Protein AF-A0A399PNP8-F1 (afdb_monomer_lite)

pLDDT: mean 84.04, std 16.91, range [42.38, 98.38]

Organism: NCBI:txid33014

Structure (mmCIF, N/CA/C/O backbone):
data_AF-A0A399PNP8-F1
#
_entry.id   AF-A0A399PNP8-F1
#
loop_
_atom_site.group_PDB
_atom_site.id
_atom_site.type_symbol
_atom_site.label_atom_id
_atom_site.label_alt_id
_atom_site.label_comp_id
_atom_site.label_asym_id
_atom_site.label_entity_id
_atom_site.label_seq_id
_atom_site.pdbx_PDB_ins_code
_atom_site.Cartn_x
_atom_site.Cartn_y
_atom_site.Cartn_z
_atom_site.occupancy
_atom_site.B_iso_or_equiv
_atom_site.auth_seq_id
_atom_site.auth_comp_id
_atom_site.auth_asym_id
_atom_site.auth_atom_id
_atom_site.pdbx_PDB_model_num
ATOM 1 N N . MET A 1 1 ? -85.662 8.356 27.052 1.00 42.38 1 MET A N 1
ATOM 2 C CA . MET A 1 1 ? -84.184 8.419 27.031 1.00 42.38 1 MET A CA 1
ATOM 3 C C . MET A 1 1 ? -83.698 7.517 25.914 1.00 42.38 1 MET A C 1
ATOM 5 O O . MET A 1 1 ? -83.741 6.302 26.047 1.00 42.38 1 MET A O 1
ATOM 9 N N . THR A 1 2 ? -83.350 8.118 24.782 1.00 44.94 2 THR A N 1
ATOM 10 C CA . THR A 1 2 ? -83.041 7.431 23.523 1.00 44.94 2 THR A CA 1
ATOM 11 C C . THR A 1 2 ? -81.534 7.532 23.315 1.00 44.94 2 THR A C 1
ATOM 13 O O . THR A 1 2 ? -81.023 8.639 23.178 1.00 44.94 2 THR A O 1
ATOM 16 N N . SER A 1 3 ? -80.806 6.413 23.359 1.00 53.34 3 SER A N 1
ATOM 17 C CA . SER A 1 3 ? -79.364 6.398 23.079 1.00 53.34 3 SER A CA 1
ATOM 18 C C . SER A 1 3 ? -79.135 5.971 21.632 1.00 53.34 3 SER A C 1
ATOM 20 O O . SER A 1 3 ? -79.294 4.807 21.262 1.00 53.34 3 SER A O 1
ATOM 22 N N . THR A 1 4 ? -78.812 6.951 20.798 1.00 61.38 4 THR A N 1
ATOM 23 C CA . THR A 1 4 ? -78.454 6.794 19.390 1.00 61.38 4 THR A CA 1
ATOM 24 C C . THR A 1 4 ? -76.981 6.383 19.318 1.00 61.38 4 THR A C 1
ATOM 26 O O . THR A 1 4 ? -76.101 7.212 19.523 1.00 61.38 4 THR A O 1
ATOM 29 N N . ARG A 1 5 ? -76.686 5.100 19.063 1.00 67.00 5 ARG A N 1
ATOM 30 C CA . ARG A 1 5 ? -75.295 4.628 18.906 1.00 67.00 5 ARG A CA 1
ATOM 31 C C . ARG A 1 5 ? -74.646 5.207 17.644 1.00 67.00 5 ARG A C 1
ATOM 33 O O . ARG A 1 5 ? -75.210 5.120 16.547 1.00 67.00 5 ARG A O 1
ATOM 40 N N . THR A 1 6 ? -73.448 5.761 17.808 1.00 71.56 6 THR A N 1
ATOM 41 C CA . THR A 1 6 ? -72.660 6.453 16.777 1.00 71.56 6 THR A CA 1
ATOM 42 C C . THR A 1 6 ? -72.009 5.460 15.805 1.00 71.56 6 THR A C 1
ATOM 44 O O . THR A 1 6 ? -71.626 4.353 16.181 1.00 71.56 6 THR A O 1
ATOM 47 N N . SER A 1 7 ? -71.851 5.845 14.534 1.00 62.94 7 SER A N 1
ATOM 48 C CA . SER A 1 7 ? -71.341 4.979 13.452 1.00 62.94 7 SER A CA 1
ATOM 49 C C . SER A 1 7 ? -69.946 4.376 13.686 1.00 62.94 7 SER A C 1
ATOM 51 O O . SER A 1 7 ? -69.645 3.344 13.094 1.00 62.94 7 SER A O 1
ATOM 53 N N . ALA A 1 8 ? -69.129 4.954 14.574 1.00 57.12 8 ALA A N 1
ATOM 54 C CA . ALA A 1 8 ? -67.818 4.420 14.950 1.00 57.12 8 ALA A CA 1
ATOM 55 C C . ALA A 1 8 ? -67.907 3.117 15.772 1.00 57.12 8 ALA A C 1
ATOM 57 O O . ALA A 1 8 ? -67.125 2.196 15.547 1.00 57.12 8 ALA A O 1
ATOM 58 N N . GLU A 1 9 ? -68.904 2.979 16.653 1.00 63.19 9 GLU A N 1
ATOM 59 C CA . GLU A 1 9 ? -69.073 1.763 17.466 1.00 63.19 9 GLU A CA 1
ATOM 60 C C . GLU A 1 9 ? -69.503 0.560 16.617 1.00 63.19 9 GLU A C 1
ATOM 62 O O . GLU A 1 9 ? -69.044 -0.559 16.827 1.00 63.19 9 GLU A O 1
ATOM 67 N N . ARG A 1 10 ? -70.302 0.798 15.568 1.00 66.31 10 ARG A N 1
ATOM 68 C CA . ARG A 1 10 ? -70.693 -0.247 14.603 1.00 66.31 10 ARG A CA 1
ATOM 69 C C . ARG A 1 10 ? -69.535 -0.745 13.736 1.00 66.31 10 ARG A C 1
ATOM 71 O O . ARG A 1 10 ? -69.648 -1.814 13.138 1.00 66.31 10 ARG A O 1
ATOM 78 N N . LEU A 1 11 ? -68.457 0.030 13.635 1.00 60.78 11 LEU A N 1
ATOM 79 C CA . LEU A 1 11 ? -67.282 -0.297 12.829 1.00 60.78 11 LEU A CA 1
ATOM 80 C C . LEU A 1 11 ? -66.261 -1.109 13.640 1.00 60.78 11 LEU A C 1
ATOM 82 O O . LEU A 1 11 ? -65.676 -2.052 13.110 1.00 60.78 11 LEU A O 1
ATOM 86 N N . LEU A 1 12 ? -66.133 -0.826 14.940 1.00 58.09 12 LEU A N 1
ATOM 87 C CA . LEU A 1 12 ? -65.304 -1.603 15.869 1.00 58.09 12 LEU A CA 1
ATOM 88 C C . LEU A 1 12 ? -65.848 -3.025 16.092 1.00 58.09 12 LEU A C 1
ATOM 90 O O . LEU A 1 12 ? -65.071 -3.980 16.088 1.00 58.09 12 LEU A O 1
ATOM 94 N N . ASP A 1 13 ? -67.172 -3.195 16.145 1.00 61.91 13 ASP A N 1
ATOM 95 C CA . ASP A 1 13 ? -67.811 -4.519 16.251 1.00 61.91 13 ASP A CA 1
ATOM 96 C C . ASP A 1 13 ? -67.594 -5.417 15.015 1.00 61.91 13 ASP A C 1
ATOM 98 O O . ASP A 1 13 ? -67.746 -6.637 15.101 1.00 61.91 13 ASP A O 1
ATOM 102 N N . ARG A 1 14 ? -67.231 -4.844 13.856 1.00 65.94 14 ARG A N 1
ATOM 103 C CA . ARG A 1 14 ? -66.940 -5.609 12.628 1.00 65.94 14 ARG A CA 1
ATOM 104 C C . ARG A 1 14 ? -65.480 -6.041 12.503 1.00 65.94 14 ARG A C 1
ATOM 106 O O . ARG A 1 14 ? -65.207 -6.975 11.756 1.00 65.94 14 ARG A O 1
ATOM 113 N N . LEU A 1 15 ? -64.559 -5.369 13.193 1.00 59.62 15 LEU A N 1
ATOM 114 C CA . LEU A 1 15 ? -63.116 -5.605 13.060 1.00 59.62 15 LEU A CA 1
ATOM 115 C C . LEU A 1 15 ? -62.547 -6.521 14.147 1.00 59.62 15 LEU A C 1
ATOM 117 O O . LEU A 1 15 ? -61.474 -7.090 13.957 1.00 59.62 15 LEU A O 1
ATOM 121 N N . VAL A 1 16 ? -63.259 -6.711 15.259 1.00 63.09 16 VAL A N 1
ATOM 122 C CA . VAL A 1 16 ? -62.873 -7.684 16.285 1.00 63.09 16 VAL A CA 1
ATOM 123 C C . VAL A 1 16 ? -63.461 -9.049 15.912 1.00 63.09 16 VAL A C 1
ATOM 125 O O . VAL A 1 16 ? -64.685 -9.208 15.927 1.00 63.09 16 VAL A O 1
ATOM 128 N N . PRO A 1 17 ? -62.640 -10.070 15.596 1.00 56.75 17 PRO A N 1
ATOM 129 C CA . PRO A 1 17 ? -63.153 -11.402 15.327 1.00 56.75 17 PRO A CA 1
ATOM 130 C C . PRO A 1 17 ? -63.809 -11.923 16.604 1.00 56.75 17 PRO A C 1
ATOM 132 O O . PRO A 1 17 ? -63.138 -12.195 17.604 1.00 56.75 17 PRO A O 1
ATOM 135 N N . LYS A 1 18 ? -65.139 -12.050 16.591 1.00 56.97 18 LYS A N 1
ATOM 136 C CA . LYS A 1 18 ? -65.886 -12.629 17.706 1.00 56.97 18 LYS A CA 1
ATOM 137 C C . LYS A 1 18 ? -65.376 -14.054 17.903 1.00 56.97 18 LYS A C 1
ATOM 139 O O . LYS A 1 18 ? -65.551 -14.897 17.023 1.00 56.97 18 LYS A O 1
ATOM 144 N N . ARG A 1 19 ? -64.695 -14.291 19.031 1.00 56.94 19 ARG A N 1
ATOM 145 C CA . ARG A 1 19 ? -64.123 -15.586 19.420 1.00 56.94 19 ARG A CA 1
ATOM 146 C C . ARG A 1 19 ? -65.212 -16.646 19.250 1.00 56.94 19 ARG A C 1
ATOM 148 O O . ARG A 1 19 ? -66.159 -16.688 20.031 1.00 56.94 19 ARG A O 1
ATOM 155 N N . ARG A 1 20 ? -65.118 -17.454 18.193 1.00 53.09 20 ARG A N 1
ATOM 156 C CA . ARG A 1 20 ? -66.000 -18.606 18.024 1.00 53.09 20 ARG A CA 1
ATOM 157 C C . ARG A 1 20 ? -65.574 -19.624 19.068 1.00 53.09 20 ARG A C 1
ATOM 159 O O . ARG A 1 20 ? -64.535 -20.262 18.932 1.00 53.09 20 ARG A O 1
ATOM 166 N N . SER A 1 21 ? -66.358 -19.725 20.131 1.00 52.66 21 SER A N 1
ATOM 167 C CA . SER A 1 21 ? -66.394 -20.916 20.967 1.00 52.66 21 SER A CA 1
ATOM 168 C C . SER A 1 21 ? -66.705 -22.091 20.039 1.00 52.66 21 SER A C 1
ATOM 170 O O . SER A 1 21 ? -67.686 -22.029 19.295 1.00 52.66 21 SER A O 1
ATOM 172 N N . GLY A 1 22 ? -65.850 -23.115 20.015 1.00 55.16 22 GLY A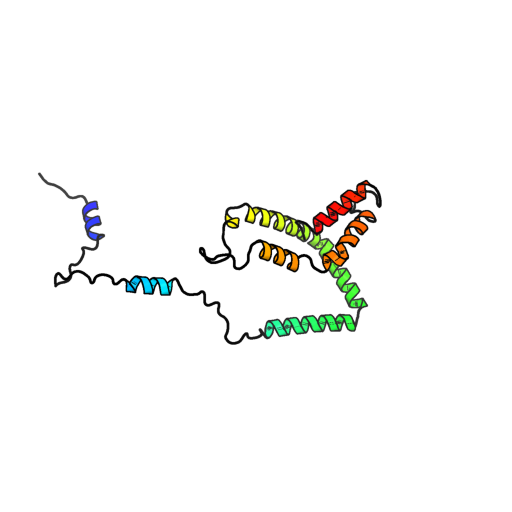 N 1
ATOM 173 C CA . GLY A 1 22 ? -66.155 -24.348 19.292 1.00 55.16 22 GLY A CA 1
ATOM 174 C C . GLY A 1 22 ? -67.457 -24.974 19.820 1.00 55.16 22 GLY A C 1
ATOM 175 O O . GLY A 1 22 ? -67.840 -24.673 20.954 1.00 55.16 22 GLY A O 1
ATOM 176 N N . PRO A 1 23 ? -68.135 -25.838 19.042 1.00 55.66 23 PRO A N 1
ATOM 177 C CA . PRO A 1 23 ? -69.474 -26.350 19.365 1.00 55.66 23 PRO A CA 1
ATOM 178 C C . PRO A 1 23 ? -69.588 -27.139 20.681 1.00 55.66 23 PRO A C 1
ATOM 180 O O . PRO A 1 23 ? -70.695 -27.467 21.083 1.00 55.66 23 PRO A O 1
ATOM 183 N N . ASP A 1 24 ? -68.470 -27.435 21.348 1.00 60.66 24 ASP A N 1
ATOM 184 C CA . ASP A 1 24 ? -68.381 -28.419 22.431 1.00 60.66 24 ASP A CA 1
ATOM 185 C C . ASP A 1 24 ? -67.794 -27.865 23.749 1.00 60.66 24 ASP A C 1
ATOM 187 O O . ASP A 1 24 ? -67.438 -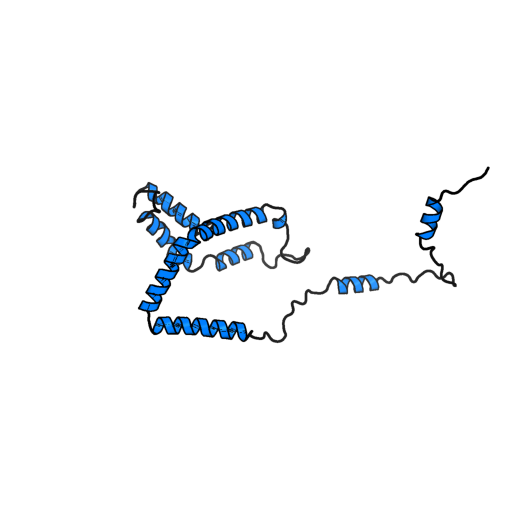28.607 24.654 1.00 60.66 24 ASP A O 1
ATOM 191 N N . GLY A 1 25 ? -67.621 -26.545 23.896 1.00 56.16 25 GLY A N 1
ATOM 192 C CA . GLY A 1 25 ? -67.136 -25.958 25.163 1.00 56.16 25 GLY A CA 1
ATOM 193 C C . GLY A 1 25 ? -65.724 -26.394 25.604 1.00 56.16 25 GLY A C 1
ATOM 194 O O . GLY A 1 25 ? -65.259 -26.006 26.679 1.00 56.16 25 GLY A O 1
ATOM 195 N N . THR A 1 26 ? -65.007 -27.154 24.779 1.00 54.19 26 THR A N 1
ATOM 196 C CA . THR A 1 26 ? -63.657 -27.625 25.065 1.00 54.19 26 THR A CA 1
ATOM 197 C C . THR A 1 26 ? -62.655 -26.482 24.901 1.00 54.19 26 THR A C 1
ATOM 199 O O . THR A 1 26 ? -62.640 -25.743 23.911 1.00 54.19 26 THR A O 1
ATOM 202 N N . ARG A 1 27 ? -61.824 -26.278 25.934 1.00 54.66 27 ARG A N 1
ATOM 203 C CA . ARG A 1 27 ? -60.715 -25.315 25.890 1.00 54.66 27 ARG A CA 1
ATOM 204 C C . ARG A 1 27 ? -59.778 -25.701 24.737 1.00 54.66 27 ARG A C 1
ATOM 206 O O . ARG A 1 27 ? -59.550 -26.895 24.547 1.00 54.66 27 ARG A O 1
ATOM 213 N N . PRO A 1 28 ? -59.206 -24.733 23.994 1.00 56.91 28 PRO A N 1
ATOM 214 C CA . PRO A 1 28 ? -58.208 -25.059 22.985 1.00 56.91 28 PRO A CA 1
ATOM 215 C C . PRO A 1 28 ? -57.065 -25.848 23.641 1.00 56.91 28 PRO A C 1
ATOM 217 O O . PRO A 1 28 ? -56.732 -25.560 24.799 1.00 56.91 28 PRO A O 1
ATOM 220 N N . PRO A 1 29 ? -56.486 -26.839 22.939 1.00 60.69 29 PRO A N 1
ATOM 221 C CA . PRO A 1 29 ? -55.411 -27.651 23.486 1.00 60.69 29 PRO A CA 1
ATOM 222 C C . PRO A 1 29 ? -54.292 -26.738 23.990 1.00 60.69 29 PRO A C 1
ATOM 224 O O . PRO A 1 29 ? -53.915 -25.758 23.340 1.00 60.69 29 PRO A O 1
ATOM 227 N N . ARG A 1 30 ? -53.817 -27.022 25.206 1.00 61.56 30 ARG A N 1
ATOM 228 C CA . ARG A 1 30 ? -52.702 -26.312 25.835 1.00 61.56 30 ARG A CA 1
ATOM 229 C C . ARG A 1 30 ? -51.512 -26.442 24.884 1.00 61.56 30 ARG A C 1
ATOM 231 O O . ARG A 1 30 ? -51.093 -27.566 24.635 1.00 61.56 30 ARG A O 1
ATOM 238 N N . ARG A 1 31 ? -51.029 -25.322 24.325 1.00 59.12 31 ARG A N 1
ATOM 239 C CA . ARG A 1 31 ? -49.811 -25.298 23.497 1.00 59.12 31 ARG A CA 1
ATOM 240 C C . ARG A 1 31 ? -48.719 -26.056 24.244 1.00 59.12 31 ARG A C 1
ATOM 242 O O . ARG A 1 31 ? -48.405 -25.706 25.383 1.00 59.12 31 ARG A O 1
ATOM 249 N N . ASP A 1 32 ? -48.248 -27.129 23.630 1.00 59.94 32 ASP A N 1
ATOM 250 C CA . ASP A 1 32 ? -47.199 -27.978 24.166 1.00 59.94 32 ASP A CA 1
ATOM 251 C C . ASP A 1 32 ? -45.860 -27.231 24.061 1.00 59.94 32 ASP A C 1
ATOM 253 O O . ASP A 1 32 ? -45.612 -26.490 23.109 1.00 59.94 32 ASP A O 1
ATOM 257 N N . HIS A 1 33 ? -44.980 -27.408 25.046 1.00 55.88 33 HIS A N 1
ATOM 258 C CA . HIS A 1 33 ? -43.642 -26.811 25.043 1.00 55.88 33 HIS A CA 1
ATOM 259 C C . HIS A 1 33 ? -42.750 -27.344 23.904 1.00 55.88 33 HIS A C 1
ATOM 261 O O . HIS A 1 33 ? -41.677 -26.792 23.658 1.00 55.88 33 HIS A O 1
ATOM 267 N N . SER A 1 34 ? -43.193 -28.368 23.171 1.00 58.53 34 SER A N 1
ATOM 268 C CA . SER A 1 34 ? -42.563 -28.834 21.932 1.00 58.53 34 SER A CA 1
ATOM 269 C C . SER A 1 34 ? -42.606 -27.801 20.794 1.00 58.53 34 SER A C 1
ATOM 271 O O . SER A 1 34 ? -41.662 -27.755 20.004 1.00 58.53 34 SER A O 1
ATOM 273 N N . ASP A 1 35 ? -43.601 -26.904 20.761 1.00 57.03 35 ASP A N 1
ATOM 274 C CA . ASP A 1 35 ? -43.699 -25.838 19.747 1.00 57.03 35 ASP A CA 1
ATOM 275 C C . ASP A 1 35 ? -42.510 -24.864 19.826 1.00 57.03 35 ASP A C 1
ATOM 277 O O . ASP A 1 35 ? -42.018 -24.377 18.806 1.00 57.03 35 ASP A O 1
ATOM 281 N N . HIS A 1 36 ? -41.992 -24.619 21.035 1.00 55.56 36 HIS A N 1
ATOM 282 C CA . HIS A 1 36 ? -40.806 -23.786 21.235 1.00 55.56 36 HIS A CA 1
ATOM 283 C C . HIS A 1 36 ? -39.531 -24.464 20.723 1.00 55.56 36 HIS A C 1
ATOM 285 O O . HIS A 1 36 ? -38.702 -23.790 20.122 1.00 55.56 36 HIS A O 1
ATOM 291 N N . ARG A 1 37 ? -39.417 -25.796 20.837 1.00 53.78 37 ARG A N 1
ATOM 292 C CA . ARG A 1 37 ? -38.276 -26.552 20.283 1.00 53.78 37 ARG A CA 1
ATOM 293 C C . ARG A 1 37 ? -38.273 -26.558 18.753 1.00 53.78 37 ARG A C 1
ATOM 295 O O . ARG A 1 37 ? -37.207 -26.581 18.151 1.00 53.78 37 ARG A O 1
ATOM 302 N N . LEU A 1 38 ? -39.444 -26.513 18.112 1.00 54.78 38 LEU A N 1
ATOM 303 C CA . LEU A 1 38 ? -39.557 -26.422 16.649 1.00 54.78 38 LEU A CA 1
ATOM 304 C C . LEU A 1 38 ? -39.226 -25.025 16.113 1.00 54.78 38 LEU A C 1
ATOM 306 O O . LEU A 1 38 ? -38.707 -24.897 15.004 1.00 54.78 38 LEU A O 1
ATOM 310 N N . LEU A 1 39 ? -39.512 -23.982 16.894 1.00 55.03 39 LEU A N 1
ATOM 311 C CA . LEU A 1 39 ? -39.084 -22.619 16.589 1.00 55.03 39 LEU A CA 1
ATOM 312 C C . LEU A 1 39 ? -37.579 -22.467 16.813 1.00 55.03 39 LEU A C 1
ATOM 314 O O . LEU A 1 39 ? -36.893 -21.964 15.931 1.00 55.03 39 LEU A O 1
ATOM 318 N N . GLU A 1 40 ? -37.048 -22.990 17.918 1.00 54.84 40 GLU A N 1
ATOM 319 C CA . GLU A 1 40 ? -35.606 -23.047 18.158 1.00 54.84 40 GLU A CA 1
ATOM 320 C C . GLU A 1 40 ? -34.897 -23.839 17.062 1.00 54.84 40 GLU A C 1
ATOM 322 O O . GLU A 1 40 ? -33.945 -23.324 16.512 1.00 54.84 40 GLU A O 1
ATOM 327 N N . ALA A 1 41 ? -35.379 -25.000 16.616 1.00 54.28 41 ALA A N 1
ATOM 328 C CA . ALA A 1 41 ? -34.755 -25.722 15.498 1.00 54.28 41 ALA A CA 1
ATOM 329 C C . ALA A 1 41 ? -34.807 -24.955 14.157 1.00 54.28 41 ALA A C 1
ATOM 331 O O . ALA A 1 41 ? -33.951 -25.155 13.301 1.00 54.28 41 ALA A O 1
ATOM 332 N N . ARG A 1 42 ? -35.790 -24.060 13.966 1.00 56.25 42 ARG A N 1
ATOM 333 C CA . ARG A 1 42 ? -35.891 -23.187 12.779 1.00 56.25 42 ARG A CA 1
ATOM 334 C C . ARG A 1 42 ? -35.001 -21.943 12.856 1.00 56.25 42 ARG A C 1
ATOM 336 O O . ARG A 1 42 ? -34.611 -21.440 11.809 1.00 56.25 42 ARG A O 1
ATOM 343 N N . PHE A 1 43 ? -34.707 -21.443 14.057 1.00 57.03 43 PHE A N 1
ATOM 344 C CA . PHE A 1 43 ? -33.816 -20.295 14.286 1.00 57.03 43 PHE A CA 1
ATOM 345 C C . PHE A 1 43 ? -32.366 -20.708 14.584 1.00 57.03 43 PHE A C 1
ATOM 347 O O . PHE A 1 43 ? -31.444 -19.965 14.277 1.00 57.03 43 PHE A O 1
ATOM 354 N N . THR A 1 44 ? -32.171 -21.923 15.091 1.00 50.12 44 THR A N 1
ATOM 355 C CA . THR A 1 44 ? -30.897 -22.643 15.225 1.00 50.12 44 THR A CA 1
ATOM 356 C C . THR A 1 44 ? -30.661 -23.489 13.978 1.00 50.12 44 THR A C 1
ATOM 358 O O . THR A 1 44 ? -30.169 -24.613 14.055 1.00 50.12 44 THR A O 1
ATOM 361 N N . GLY A 1 45 ? -31.024 -22.961 12.806 1.00 45.38 45 GLY A N 1
ATOM 362 C CA . GLY A 1 45 ? -30.274 -23.346 11.629 1.00 45.38 45 GLY A CA 1
ATOM 363 C C . GLY A 1 45 ? -28.843 -22.949 11.944 1.00 45.38 45 GLY A C 1
ATOM 364 O O . GLY A 1 45 ? -28.529 -21.757 11.982 1.00 45.38 45 GLY A O 1
ATOM 365 N N . SER A 1 46 ? -27.990 -23.938 12.223 1.00 51.47 46 SER A N 1
ATOM 366 C CA . SER A 1 46 ? -26.588 -23.803 11.874 1.00 51.47 46 SER A CA 1
ATOM 367 C C . SER A 1 46 ? -26.599 -23.139 10.508 1.00 51.47 46 SER A C 1
ATOM 369 O O . SER A 1 46 ? -27.330 -23.560 9.606 1.00 51.47 46 SER A O 1
ATOM 371 N N . VAL A 1 47 ? -25.897 -22.020 10.374 1.00 54.59 47 VAL A N 1
ATOM 372 C CA . VAL A 1 47 ? -25.499 -21.601 9.043 1.00 54.59 47 VAL A CA 1
ATOM 373 C C . VAL A 1 47 ? -24.635 -22.762 8.576 1.00 54.59 47 VAL A C 1
ATOM 375 O O . VAL A 1 47 ? -23.449 -22.812 8.888 1.00 54.59 47 VAL A O 1
ATOM 378 N N . ASP A 1 48 ? -25.265 -23.757 7.951 1.00 53.91 48 ASP A N 1
ATOM 379 C CA . ASP A 1 48 ? -24.607 -24.781 7.173 1.00 53.91 48 ASP A CA 1
ATOM 380 C C . ASP A 1 48 ? -24.001 -23.971 6.041 1.00 53.91 48 ASP A C 1
ATOM 382 O O . ASP A 1 48 ? -24.625 -23.712 5.007 1.00 53.91 48 ASP A O 1
ATOM 386 N N . LEU A 1 49 ? -22.810 -23.429 6.318 1.00 58.59 49 LEU A N 1
ATOM 387 C CA . LEU A 1 49 ? -21.911 -22.942 5.302 1.00 58.59 49 LEU A CA 1
ATOM 388 C C . LEU A 1 49 ? -21.905 -24.075 4.297 1.00 58.59 49 LEU A C 1
ATOM 390 O O . LEU A 1 49 ? -21.588 -25.205 4.655 1.00 58.59 49 LEU A O 1
ATOM 394 N N . TYR A 1 50 ? -22.401 -23.792 3.098 1.00 55.91 50 TYR A N 1
ATOM 395 C CA . TYR A 1 50 ? -22.405 -24.742 2.008 1.00 55.91 50 TYR A CA 1
ATOM 396 C C . TYR A 1 50 ? -20.946 -25.148 1.783 1.00 55.91 50 TYR A C 1
ATOM 398 O O . TYR A 1 50 ? -20.210 -24.469 1.072 1.00 55.91 50 TYR A O 1
ATOM 406 N N . GLU A 1 51 ? -20.504 -26.198 2.467 1.00 62.72 51 GLU A N 1
ATOM 407 C CA . GLU A 1 51 ? -19.272 -26.900 2.188 1.00 62.72 51 GLU A CA 1
ATOM 408 C C . GLU A 1 51 ? -19.655 -27.880 1.090 1.00 62.72 51 GLU A C 1
ATOM 410 O O . GLU A 1 51 ? -20.319 -28.885 1.360 1.00 62.72 51 GLU A O 1
ATOM 415 N N . PRO A 1 52 ? -19.355 -27.575 -0.184 1.00 61.31 52 PRO A N 1
ATOM 416 C CA . PRO A 1 52 ? -19.579 -28.560 -1.220 1.00 61.31 52 PRO A CA 1
ATOM 417 C C . PRO A 1 52 ? -18.782 -29.813 -0.840 1.00 61.31 52 PRO A C 1
ATOM 419 O O . PRO A 1 52 ? -17.568 -29.722 -0.666 1.00 61.31 52 PRO A O 1
ATOM 422 N N . GLU A 1 53 ? -19.444 -30.979 -0.769 1.00 69.06 53 GLU A N 1
ATOM 423 C CA . GLU A 1 53 ? -18.808 -32.287 -0.488 1.00 69.06 53 GLU A CA 1
ATOM 424 C C . GLU A 1 53 ? -17.569 -32.541 -1.366 1.00 69.06 53 GLU A C 1
ATOM 426 O O . GLU A 1 53 ? -16.665 -33.291 -1.000 1.00 69.06 53 GLU A O 1
ATOM 431 N N . HIS A 1 54 ? -17.501 -31.865 -2.518 1.00 75.00 54 HIS A N 1
ATOM 432 C CA . HIS A 1 54 ? -16.327 -31.789 -3.369 1.00 75.00 54 HIS A CA 1
ATOM 433 C C . HIS A 1 54 ? -16.092 -30.347 -3.839 1.00 75.00 54 HIS A C 1
ATOM 435 O O . HIS A 1 54 ? -16.841 -29.864 -4.699 1.00 75.00 54 HIS A O 1
ATOM 441 N N . PRO A 1 55 ? -15.041 -29.662 -3.354 1.00 80.25 55 PRO A N 1
ATOM 442 C CA . PRO A 1 55 ? -14.595 -28.402 -3.933 1.00 80.25 55 PRO A CA 1
ATOM 443 C C . PRO A 1 55 ? -14.301 -28.607 -5.425 1.00 80.25 55 PRO A C 1
ATOM 445 O O . PRO A 1 55 ? -13.414 -29.374 -5.803 1.00 80.25 55 PRO A O 1
ATOM 448 N N . LYS A 1 56 ? -15.077 -27.958 -6.297 1.00 87.06 56 LYS A N 1
ATOM 449 C CA . LYS A 1 56 ? -14.869 -28.013 -7.749 1.00 87.06 56 LYS A CA 1
ATOM 450 C C . LYS A 1 56 ? -14.021 -26.823 -8.171 1.00 87.06 56 LYS A C 1
ATOM 452 O O . LYS A 1 56 ? -14.328 -25.689 -7.819 1.00 87.06 56 LYS A O 1
ATOM 457 N N . ILE A 1 57 ? -12.982 -27.082 -8.963 1.00 90.81 57 ILE A N 1
ATOM 458 C CA . ILE A 1 57 ? -12.205 -26.017 -9.601 1.00 90.81 57 ILE A CA 1
ATOM 459 C C . ILE A 1 57 ? -13.106 -25.310 -10.612 1.00 90.81 57 ILE A C 1
ATOM 461 O O . ILE A 1 57 ? -13.669 -25.956 -11.504 1.00 90.81 57 ILE A O 1
ATOM 465 N N . ASP A 1 58 ? -13.199 -23.987 -10.505 1.00 94.38 58 ASP A N 1
ATOM 466 C CA . ASP A 1 58 ? -13.763 -23.164 -11.565 1.00 94.38 58 ASP A CA 1
ATOM 467 C C . ASP A 1 58 ? -12.808 -23.191 -12.764 1.00 94.38 58 ASP A C 1
ATOM 469 O O . ASP A 1 58 ? -11.768 -22.528 -12.795 1.00 94.38 58 ASP A O 1
ATOM 473 N N . ARG A 1 59 ? -13.148 -24.023 -13.750 1.00 95.56 59 ARG A N 1
ATOM 474 C CA . ARG A 1 59 ? -12.321 -24.249 -14.939 1.00 95.56 59 ARG A CA 1
ATOM 475 C C . ARG A 1 59 ? -12.171 -22.992 -15.789 1.00 95.56 59 ARG A C 1
ATOM 477 O O . ARG A 1 59 ? -11.161 -22.873 -16.477 1.00 95.56 59 ARG A O 1
ATOM 484 N N . LEU A 1 60 ? -13.147 -22.084 -15.759 1.00 96.50 60 LEU A N 1
ATOM 485 C CA . LEU A 1 60 ? -13.093 -20.847 -16.530 1.00 96.50 60 LEU A CA 1
ATOM 486 C C . LEU A 1 60 ? -12.083 -19.895 -15.897 1.00 96.50 60 LEU A C 1
ATOM 488 O O . LEU A 1 60 ? -11.159 -19.445 -16.574 1.00 96.50 60 LEU A O 1
ATOM 492 N N . VAL A 1 61 ? -12.217 -19.648 -14.592 1.00 96.69 61 VAL A N 1
ATOM 493 C CA . VAL A 1 61 ? -11.292 -18.779 -13.852 1.00 96.69 61 VAL A CA 1
ATOM 494 C C . VAL A 1 61 ? -9.877 -19.349 -13.901 1.00 96.69 61 VAL A C 1
ATOM 496 O O . VAL A 1 61 ? -8.940 -18.633 -14.255 1.00 96.69 61 VAL A O 1
ATOM 499 N N . PHE A 1 62 ? -9.717 -20.646 -13.625 1.00 97.00 62 PHE A N 1
ATOM 500 C CA . PHE A 1 62 ? -8.417 -21.312 -13.688 1.00 97.00 62 PHE A CA 1
ATOM 501 C C . PHE A 1 62 ? -7.810 -21.265 -15.095 1.00 97.00 62 PHE A C 1
ATOM 503 O O . PHE A 1 62 ? -6.653 -20.891 -15.251 1.00 97.00 62 PHE A O 1
ATOM 510 N N . GLY A 1 63 ? -8.582 -21.603 -16.132 1.00 97.62 63 GLY A N 1
ATOM 511 C CA . GLY A 1 63 ? -8.087 -21.633 -17.507 1.00 97.62 63 GLY A CA 1
ATOM 512 C C . GLY A 1 63 ? -7.643 -20.258 -18.003 1.00 97.62 63 GLY A C 1
ATOM 513 O O . GLY A 1 63 ? -6.542 -20.126 -18.534 1.00 97.62 63 GLY A O 1
ATOM 514 N N . VAL A 1 64 ? -8.463 -19.224 -17.788 1.00 98.00 64 VAL A N 1
ATOM 515 C CA . VAL A 1 64 ? -8.142 -17.853 -18.219 1.00 98.00 64 VAL A CA 1
ATOM 516 C C . VAL A 1 64 ? -6.918 -17.323 -17.473 1.00 98.00 64 VAL A C 1
ATOM 518 O O . VAL A 1 64 ? -5.990 -16.822 -18.106 1.00 98.00 64 VAL A O 1
ATOM 521 N N . THR A 1 65 ? -6.874 -17.467 -16.145 1.00 97.94 65 THR A N 1
ATOM 522 C CA . THR A 1 65 ? -5.733 -16.985 -15.347 1.00 97.94 65 THR A CA 1
ATOM 523 C C . THR A 1 65 ? -4.443 -17.732 -15.674 1.00 97.94 65 THR A C 1
ATOM 525 O O . THR A 1 65 ? -3.404 -17.091 -15.828 1.00 97.94 65 THR A O 1
ATOM 528 N N . ALA A 1 66 ? -4.498 -19.054 -15.865 1.00 97.94 66 ALA A N 1
ATOM 529 C CA . ALA A 1 66 ? -3.334 -19.852 -16.234 1.00 97.94 66 ALA A CA 1
ATOM 530 C C . ALA A 1 66 ? -2.783 -19.460 -17.611 1.00 97.94 66 ALA A C 1
ATOM 532 O O . ALA A 1 66 ? -1.576 -19.272 -17.752 1.00 97.94 66 ALA A O 1
ATOM 533 N N . VAL A 1 67 ? -3.652 -19.288 -18.614 1.00 98.38 67 VAL A N 1
ATOM 534 C CA . VAL A 1 67 ? -3.228 -18.876 -19.962 1.00 98.38 67 VAL A CA 1
ATOM 535 C C . VAL A 1 67 ? -2.599 -17.484 -19.936 1.00 98.38 67 VAL A C 1
ATOM 537 O O . VAL A 1 67 ? -1.545 -17.291 -20.539 1.00 98.38 67 VAL A O 1
ATOM 540 N N . LEU A 1 68 ? -3.191 -16.531 -19.210 1.00 98.19 68 LEU A N 1
ATOM 541 C CA . LEU A 1 68 ? -2.627 -15.185 -19.075 1.00 98.19 68 LEU A CA 1
ATOM 542 C C . LEU A 1 68 ? -1.276 -15.198 -18.348 1.00 98.19 68 LEU A C 1
ATOM 544 O O . LEU A 1 68 ? -0.331 -14.568 -18.817 1.00 98.19 68 LEU A O 1
ATOM 548 N N . ALA A 1 69 ? -1.159 -15.942 -17.245 1.00 98.25 69 ALA A N 1
ATOM 549 C CA . ALA A 1 69 ? 0.082 -16.040 -16.481 1.00 98.25 69 ALA A CA 1
ATOM 550 C C . ALA A 1 69 ? 1.206 -16.693 -17.299 1.00 98.25 69 ALA A C 1
ATOM 552 O O . ALA A 1 69 ? 2.300 -16.138 -17.400 1.00 98.25 69 ALA A O 1
ATOM 553 N N . VAL A 1 70 ? 0.932 -17.839 -17.933 1.00 98.31 70 VAL A N 1
ATOM 554 C CA . VAL A 1 70 ? 1.909 -18.528 -18.789 1.00 98.31 70 VAL A CA 1
ATOM 555 C C . VAL A 1 70 ? 2.271 -17.661 -19.991 1.00 98.31 70 VAL A C 1
ATOM 557 O O . VAL A 1 70 ? 3.451 -17.531 -20.301 1.00 98.31 70 VAL A O 1
ATOM 560 N N . GLY A 1 71 ? 1.293 -17.020 -20.635 1.00 98.00 71 GLY A N 1
ATOM 561 C CA . GLY A 1 71 ? 1.537 -16.107 -21.752 1.00 98.00 71 GLY A CA 1
ATOM 562 C C . GLY A 1 71 ? 2.447 -14.939 -21.369 1.00 98.00 71 GLY A C 1
ATOM 563 O O . GLY A 1 71 ? 3.386 -14.632 -22.101 1.00 98.00 71 GLY A O 1
ATOM 564 N N . PHE A 1 72 ? 2.228 -14.337 -20.197 1.00 97.38 72 PHE A N 1
ATOM 565 C CA . PHE A 1 72 ? 3.073 -13.260 -19.681 1.00 97.38 72 PHE A CA 1
ATOM 566 C C . PHE A 1 72 ? 4.512 -13.729 -19.410 1.00 97.38 72 PHE A C 1
ATOM 568 O O . PHE A 1 72 ? 5.464 -13.061 -19.813 1.00 97.38 72 PHE A O 1
ATOM 575 N N . VAL A 1 73 ? 4.685 -14.908 -18.799 1.00 97.88 73 VAL A N 1
ATOM 576 C CA . VAL A 1 73 ? 6.013 -15.503 -18.559 1.00 97.88 73 VAL A CA 1
ATOM 577 C C . VAL A 1 73 ? 6.726 -15.820 -19.874 1.00 97.88 73 VAL A C 1
ATOM 579 O O . VAL A 1 73 ? 7.894 -15.471 -20.038 1.00 97.88 73 VAL A O 1
ATOM 582 N N . VAL A 1 74 ? 6.030 -16.442 -20.829 1.00 98.06 74 VAL A N 1
ATOM 583 C CA . VAL A 1 74 ? 6.586 -16.755 -22.153 1.00 98.06 74 VAL A CA 1
ATOM 584 C C . VAL A 1 74 ? 7.022 -15.478 -22.863 1.00 98.06 74 VAL A C 1
ATOM 586 O O . VAL A 1 74 ? 8.124 -15.439 -23.407 1.00 98.06 74 VAL A O 1
ATOM 589 N N . TRP A 1 75 ? 6.215 -14.417 -22.818 1.00 97.50 75 TRP A N 1
ATOM 590 C CA . TRP A 1 75 ? 6.591 -13.135 -23.407 1.00 97.50 75 TRP A CA 1
ATOM 591 C C . TRP A 1 75 ? 7.869 -12.560 -22.775 1.00 97.50 75 TRP A C 1
ATOM 593 O O . TRP A 1 75 ? 8.775 -12.160 -23.509 1.00 97.50 75 TRP A O 1
ATOM 603 N N . GLY A 1 76 ? 7.989 -12.603 -21.445 1.00 96.94 76 GLY A N 1
ATOM 604 C CA . GLY A 1 76 ? 9.195 -12.158 -20.741 1.00 96.94 76 GLY A CA 1
ATOM 605 C C . GLY A 1 76 ? 10.453 -12.957 -21.094 1.00 96.94 76 GLY A C 1
ATOM 606 O O . GLY A 1 76 ? 11.527 -12.373 -21.197 1.00 96.94 76 GLY A O 1
ATOM 607 N N . ILE A 1 77 ? 10.327 -14.267 -21.335 1.00 97.44 77 ILE A N 1
ATOM 608 C CA . ILE A 1 77 ? 11.451 -15.126 -21.752 1.00 97.44 77 ILE A CA 1
ATOM 609 C C . ILE A 1 77 ? 11.853 -14.849 -23.206 1.00 97.44 77 ILE A C 1
ATOM 611 O O . ILE A 1 77 ? 13.038 -14.832 -23.527 1.00 97.44 77 ILE A O 1
ATOM 615 N N . VAL A 1 78 ? 10.875 -14.648 -24.093 1.00 97.94 78 VAL A N 1
ATOM 616 C CA . VAL A 1 78 ? 11.123 -14.439 -25.528 1.00 97.94 78 VAL A CA 1
ATOM 617 C C . VAL A 1 78 ? 11.684 -13.043 -25.809 1.00 97.94 78 VAL A C 1
ATOM 619 O O . VAL A 1 78 ? 12.508 -12.889 -26.707 1.00 97.94 78 VAL A O 1
ATOM 622 N N . SER A 1 79 ? 11.236 -12.022 -25.075 1.00 97.19 79 SER A N 1
ATOM 623 C CA . SER A 1 79 ? 11.615 -10.629 -25.317 1.00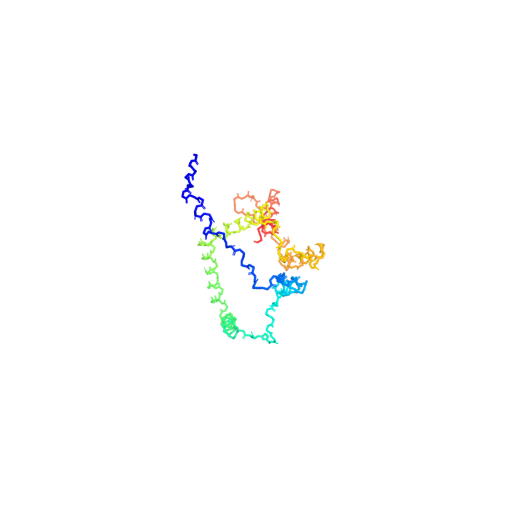 97.19 79 SER A CA 1
ATOM 624 C C . SER A 1 79 ? 11.617 -9.810 -24.023 1.00 97.19 79 SER A C 1
ATOM 626 O O . SER A 1 79 ? 10.664 -9.082 -23.724 1.00 97.19 79 SER A O 1
ATOM 628 N N . THR A 1 80 ? 12.739 -9.847 -23.307 1.00 96.94 80 THR A N 1
ATOM 629 C CA . THR A 1 80 ? 12.977 -9.031 -22.107 1.00 96.94 80 THR A CA 1
ATOM 630 C C . THR A 1 80 ? 12.886 -7.532 -22.389 1.00 96.94 80 THR A C 1
ATOM 632 O O . THR A 1 80 ? 12.250 -6.804 -21.631 1.00 96.94 80 THR A O 1
ATOM 635 N N . ASP A 1 81 ? 13.450 -7.071 -23.508 1.00 96.88 81 ASP A N 1
ATOM 636 C CA . ASP A 1 81 ? 13.522 -5.642 -23.849 1.00 96.88 81 ASP A CA 1
ATOM 637 C C . ASP A 1 81 ? 12.146 -5.079 -24.228 1.00 96.88 81 ASP A C 1
ATOM 639 O O . ASP A 1 81 ? 11.743 -3.996 -23.791 1.00 96.88 81 ASP A O 1
ATOM 643 N N . GLY A 1 82 ? 11.379 -5.849 -25.007 1.00 96.31 82 GLY A N 1
ATOM 644 C CA . GLY A 1 82 ? 9.988 -5.527 -25.321 1.00 96.31 82 GLY A CA 1
ATOM 645 C C . GLY A 1 82 ? 9.114 -5.469 -24.067 1.00 96.31 82 GLY A C 1
ATOM 646 O O . GLY A 1 82 ? 8.343 -4.526 -23.907 1.00 96.31 82 GLY A O 1
ATOM 647 N N . LEU A 1 83 ? 9.270 -6.426 -23.144 1.00 96.94 83 LEU A N 1
ATOM 648 C CA . LEU A 1 83 ? 8.545 -6.403 -21.875 1.00 96.94 83 LEU A CA 1
ATOM 649 C C . LEU A 1 83 ? 8.920 -5.169 -21.045 1.00 96.94 83 LEU A C 1
ATOM 651 O O . LEU A 1 83 ? 8.022 -4.443 -20.632 1.00 96.94 83 LEU A O 1
ATOM 655 N N . ALA A 1 84 ? 10.215 -4.894 -20.860 1.00 96.75 84 ALA A N 1
ATOM 656 C CA . ALA A 1 84 ? 10.701 -3.774 -20.053 1.00 96.75 84 ALA A CA 1
ATOM 657 C C . ALA A 1 84 ? 10.255 -2.405 -20.598 1.00 96.75 84 ALA A C 1
ATOM 659 O O . ALA A 1 84 ? 9.824 -1.536 -19.838 1.00 96.75 84 ALA A O 1
ATOM 660 N N . SER A 1 85 ? 10.328 -2.210 -21.918 1.00 97.81 85 SER A N 1
ATOM 661 C CA . SER A 1 85 ? 9.918 -0.953 -22.559 1.00 97.81 85 SER A CA 1
ATOM 662 C C . SER A 1 85 ? 8.410 -0.711 -22.455 1.00 97.81 85 SER A C 1
ATOM 664 O O . SER A 1 85 ? 7.982 0.394 -22.099 1.00 97.81 85 SER A O 1
ATOM 666 N N . ILE A 1 86 ? 7.595 -1.739 -22.711 1.00 97.50 86 ILE A N 1
ATOM 667 C CA . ILE A 1 86 ? 6.135 -1.636 -22.615 1.00 97.50 86 ILE A CA 1
ATOM 668 C C . ILE A 1 86 ? 5.699 -1.482 -21.157 1.00 97.50 86 ILE A C 1
ATOM 670 O O . ILE A 1 86 ?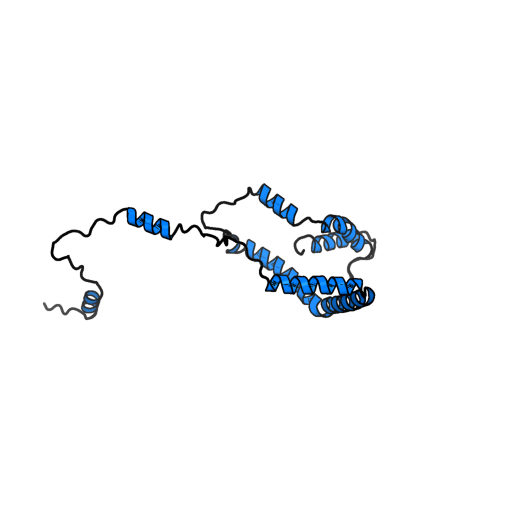 4.883 -0.605 -20.870 1.00 97.50 86 ILE A O 1
ATOM 674 N N . SER A 1 87 ? 6.254 -2.265 -20.225 1.00 97.06 87 SER A N 1
ATOM 675 C CA . SER A 1 87 ? 5.919 -2.146 -18.802 1.00 97.06 87 SER A CA 1
ATOM 676 C C . SER A 1 87 ? 6.323 -0.785 -18.240 1.00 97.06 87 SER A C 1
ATOM 678 O O . SER A 1 87 ? 5.541 -0.185 -17.510 1.00 97.06 87 SER A O 1
ATOM 680 N N . GLY A 1 88 ? 7.495 -0.264 -18.619 1.00 97.81 88 GLY A N 1
ATOM 681 C CA . GLY A 1 88 ? 7.945 1.069 -18.216 1.00 97.81 88 GLY A CA 1
ATOM 682 C C . GLY A 1 88 ? 7.023 2.168 -18.743 1.00 97.81 88 GLY A C 1
ATOM 683 O O . GLY A 1 88 ? 6.571 3.013 -17.976 1.00 97.81 88 GLY A O 1
ATOM 684 N N . SER A 1 89 ? 6.657 2.106 -20.028 1.00 98.00 89 SER A N 1
ATOM 685 C CA . SER A 1 89 ? 5.725 3.067 -20.635 1.00 98.00 89 SER A CA 1
ATOM 686 C C . SER A 1 89 ? 4.340 3.016 -19.981 1.00 98.00 89 SER A C 1
ATOM 688 O O . SER A 1 89 ? 3.743 4.055 -19.697 1.00 98.00 89 SER A O 1
ATOM 690 N N . ALA A 1 90 ? 3.838 1.810 -19.702 1.00 97.75 90 ALA A N 1
ATOM 691 C CA . ALA A 1 90 ? 2.569 1.611 -19.010 1.00 97.75 90 ALA A CA 1
ATOM 692 C C . ALA A 1 90 ? 2.620 2.136 -17.566 1.00 97.75 90 ALA A C 1
ATOM 694 O O . ALA A 1 90 ? 1.701 2.835 -17.143 1.00 97.75 90 ALA A O 1
ATOM 695 N N . GLN A 1 91 ? 3.701 1.864 -16.829 1.00 97.50 91 GLN A N 1
ATOM 696 C CA . GLN A 1 91 ? 3.912 2.379 -15.476 1.00 97.50 91 GLN A CA 1
ATOM 697 C C . GLN A 1 91 ? 3.936 3.912 -15.460 1.00 97.50 91 GLN A C 1
ATOM 699 O O . GLN A 1 91 ? 3.213 4.516 -14.667 1.00 97.50 91 GLN A O 1
ATOM 704 N N . SER A 1 92 ? 4.710 4.549 -16.345 1.00 97.94 92 SER A N 1
ATOM 705 C CA . SER A 1 92 ? 4.749 6.013 -16.463 1.00 97.94 92 SER A CA 1
ATOM 706 C C . SER A 1 92 ? 3.367 6.585 -16.763 1.00 97.94 92 SER A C 1
ATOM 708 O O . SER A 1 92 ? 2.932 7.525 -16.101 1.00 97.94 92 SER A O 1
ATOM 710 N N . TRP A 1 93 ? 2.627 5.969 -17.689 1.00 98.00 93 TRP A N 1
ATOM 711 C CA . TRP A 1 93 ? 1.267 6.394 -18.010 1.00 98.00 93 TRP A CA 1
ATOM 712 C C . TRP A 1 93 ? 0.325 6.301 -16.800 1.00 98.00 93 TRP A C 1
ATOM 714 O O . TRP A 1 93 ? -0.432 7.239 -16.538 1.00 98.00 93 TRP A O 1
ATOM 724 N N . VAL A 1 94 ? 0.392 5.210 -16.027 1.00 98.06 94 VAL A N 1
ATOM 725 C CA . VAL A 1 94 ? -0.403 5.038 -14.798 1.00 98.06 94 VAL A CA 1
ATOM 726 C C . VAL A 1 94 ? -0.061 6.132 -13.786 1.00 98.06 94 VAL A C 1
ATOM 728 O O . VAL A 1 94 ? -0.975 6.782 -13.273 1.00 98.06 94 VAL A O 1
ATOM 731 N N . ILE A 1 95 ? 1.223 6.392 -13.536 1.00 96.81 95 ILE A N 1
ATOM 732 C CA . ILE A 1 95 ? 1.663 7.425 -12.587 1.00 96.81 95 ILE A CA 1
ATOM 733 C C . ILE A 1 95 ? 1.166 8.809 -13.027 1.00 96.81 95 ILE A C 1
ATOM 735 O O . ILE A 1 95 ? 0.535 9.517 -12.242 1.00 96.81 95 ILE A O 1
ATOM 739 N N . GLU A 1 96 ? 1.379 9.177 -14.290 1.00 97.19 96 GLU A N 1
ATOM 740 C CA . GLU A 1 96 ? 1.042 10.508 -14.804 1.00 97.19 96 GLU A CA 1
ATOM 741 C C . GLU A 1 96 ? -0.467 10.762 -14.894 1.00 97.19 96 GLU A C 1
ATOM 743 O O . GLU A 1 96 ? -0.925 11.876 -14.633 1.00 97.19 96 GLU A O 1
ATOM 748 N N . LYS A 1 97 ? -1.256 9.759 -15.298 1.00 97.06 97 LYS A N 1
ATOM 749 C CA . LYS A 1 97 ? -2.699 9.935 -15.540 1.00 97.06 97 LYS A CA 1
ATOM 750 C C . LYS A 1 97 ? -3.559 9.600 -14.335 1.00 97.06 97 LYS A C 1
ATOM 752 O O . LYS A 1 97 ? -4.603 10.225 -14.142 1.00 97.06 97 LYS A O 1
ATOM 757 N N . THR A 1 98 ? -3.138 8.629 -13.532 1.00 97.56 98 THR A N 1
ATOM 758 C CA . THR A 1 98 ? -3.946 8.100 -12.427 1.00 97.56 98 THR A CA 1
ATOM 759 C C . THR A 1 98 ? -3.317 8.308 -11.054 1.00 97.56 98 THR A C 1
ATOM 761 O O . THR A 1 98 ? -3.988 8.049 -10.064 1.00 97.56 98 THR A O 1
ATOM 764 N N . GLY A 1 99 ? -2.098 8.849 -10.940 1.00 95.19 99 GLY A N 1
ATOM 765 C CA . GLY A 1 99 ? -1.429 9.040 -9.644 1.00 95.19 99 GLY A CA 1
ATOM 766 C C . GLY A 1 99 ? -2.247 9.839 -8.621 1.00 95.19 99 GLY A C 1
ATOM 767 O O . GLY A 1 99 ? -2.293 9.481 -7.446 1.00 95.19 99 GLY A O 1
ATOM 768 N N . TRP A 1 100 ? -2.988 10.859 -9.066 1.00 97.06 100 TRP A N 1
ATOM 769 C CA . TRP A 1 100 ? -3.892 11.623 -8.196 1.00 97.06 100 TRP A CA 1
ATOM 770 C C . TRP A 1 100 ? -4.999 10.750 -7.579 1.00 97.06 100 TRP A C 1
ATOM 772 O O . TRP A 1 100 ? -5.371 10.953 -6.424 1.00 97.06 100 TRP A O 1
ATOM 782 N N . LEU A 1 101 ? -5.500 9.756 -8.323 1.00 97.50 101 LEU A N 1
ATOM 783 C CA . LEU A 1 101 ? -6.517 8.824 -7.846 1.00 97.50 101 LEU A CA 1
ATOM 784 C C . LEU A 1 101 ? -5.952 7.937 -6.734 1.00 97.50 101 LEU A C 1
ATOM 786 O O . LEU A 1 101 ? -6.637 7.737 -5.737 1.00 97.50 101 LEU A O 1
ATOM 790 N N . PHE A 1 102 ? -4.710 7.458 -6.867 1.00 96.12 102 PHE A N 1
ATOM 791 C CA . PHE A 1 102 ? -4.050 6.655 -5.830 1.00 96.12 102 PHE A CA 1
ATOM 792 C C . PHE A 1 102 ? -3.887 7.442 -4.525 1.00 96.12 102 PHE A C 1
ATOM 794 O O . PHE A 1 102 ? -4.255 6.938 -3.466 1.00 96.12 102 PHE A O 1
ATOM 801 N N . VAL A 1 103 ? -3.420 8.695 -4.595 1.00 94.69 103 VAL A N 1
ATOM 802 C CA . VAL A 1 103 ? -3.239 9.549 -3.405 1.00 94.69 103 VAL A CA 1
ATOM 803 C C . VAL A 1 103 ? -4.573 9.817 -2.701 1.00 94.69 103 VAL A C 1
ATOM 805 O O . VAL A 1 103 ? -4.671 9.685 -1.476 1.00 94.69 103 VAL A O 1
ATOM 808 N N . LEU A 1 104 ? -5.618 10.159 -3.462 1.00 97.56 104 LEU A N 1
ATOM 809 C CA . LEU A 1 104 ? -6.949 10.388 -2.899 1.00 97.56 104 LEU A CA 1
ATOM 810 C C . LEU A 1 104 ? -7.571 9.107 -2.343 1.00 97.56 104 LEU A C 1
ATOM 812 O O . LEU A 1 104 ? -8.161 9.155 -1.268 1.00 97.56 104 LEU A O 1
ATOM 816 N N . ALA A 1 105 ? -7.439 7.977 -3.038 1.00 97.06 105 ALA A N 1
ATOM 817 C CA . ALA A 1 105 ? -7.980 6.699 -2.590 1.00 97.06 105 ALA A CA 1
ATOM 818 C C . ALA A 1 105 ? -7.301 6.225 -1.300 1.00 97.06 105 ALA A C 1
ATOM 820 O O . ALA A 1 105 ? -8.001 5.884 -0.348 1.00 97.06 105 ALA A O 1
ATOM 821 N N . ALA A 1 106 ? -5.967 6.268 -1.228 1.00 96.12 106 ALA A N 1
ATOM 822 C CA . ALA A 1 106 ? -5.222 5.910 -0.022 1.00 96.12 106 ALA A CA 1
ATOM 823 C C . ALA A 1 106 ? -5.666 6.772 1.172 1.00 96.12 106 ALA A C 1
ATOM 825 O O . ALA A 1 106 ? -6.042 6.246 2.221 1.00 96.12 106 ALA A O 1
ATOM 826 N N . SER A 1 107 ? -5.733 8.093 0.972 1.00 96.75 107 SER A N 1
ATOM 827 C CA . SER A 1 107 ? -6.188 9.046 1.995 1.00 96.75 107 SER A CA 1
ATOM 828 C C . SER A 1 107 ? -7.634 8.796 2.421 1.00 96.75 107 SER A C 1
ATOM 830 O O . SER A 1 107 ? -7.967 8.811 3.610 1.00 96.75 107 SER A O 1
ATOM 832 N N . PHE A 1 108 ? -8.506 8.530 1.449 1.00 97.75 108 PHE A N 1
ATOM 833 C CA . PHE A 1 108 ? -9.904 8.204 1.684 1.00 97.75 108 PHE A CA 1
ATOM 834 C C . PHE A 1 108 ? -10.049 6.939 2.528 1.00 97.75 108 PHE A C 1
ATOM 836 O O . PHE A 1 108 ? -10.812 6.964 3.488 1.00 97.75 108 PHE A O 1
ATOM 843 N N . PHE A 1 109 ? -9.323 5.858 2.225 1.00 97.75 109 PHE A N 1
ATOM 844 C CA . PHE A 1 109 ? -9.449 4.604 2.970 1.00 97.75 109 PHE A CA 1
ATOM 845 C C . PHE A 1 109 ? -8.994 4.730 4.423 1.00 97.75 109 PHE A C 1
ATOM 847 O O . PHE A 1 109 ? -9.654 4.177 5.304 1.00 97.75 109 PHE A O 1
ATOM 854 N N . VAL A 1 110 ? -7.950 5.514 4.701 1.00 97.31 110 VAL A N 1
ATOM 855 C CA . VAL A 1 110 ? -7.531 5.791 6.083 1.00 97.31 110 VAL A CA 1
ATOM 856 C C . VAL A 1 110 ? -8.623 6.534 6.844 1.00 97.31 110 VAL A C 1
ATOM 858 O O . VAL A 1 110 ? -9.042 6.098 7.920 1.00 97.31 110 VAL A O 1
ATOM 861 N N . ILE A 1 111 ? -9.147 7.617 6.266 1.00 97.88 111 ILE A N 1
ATOM 862 C CA . ILE A 1 111 ? -10.243 8.385 6.874 1.00 97.88 111 ILE A CA 1
ATOM 863 C C . ILE A 1 111 ? -11.485 7.502 7.048 1.00 97.88 111 ILE A C 1
ATOM 865 O O . ILE A 1 111 ? -12.132 7.539 8.094 1.00 97.88 111 ILE A O 1
ATOM 869 N N . PHE A 1 112 ? -11.806 6.686 6.048 1.00 97.88 112 PHE A N 1
ATOM 870 C CA . PHE A 1 112 ? -12.962 5.800 6.040 1.00 97.88 112 PHE A CA 1
ATOM 871 C C . PHE A 1 112 ? -12.878 4.729 7.130 1.00 97.88 112 PHE A C 1
ATOM 873 O O . PHE A 1 112 ? -13.854 4.532 7.851 1.00 97.88 112 PHE A O 1
ATOM 880 N N . VAL A 1 113 ? -11.726 4.076 7.309 1.00 96.94 113 VAL A N 1
ATOM 881 C CA . VAL A 1 113 ? -11.534 3.070 8.366 1.00 96.94 113 VAL A CA 1
ATOM 882 C C . VAL A 1 113 ? -11.585 3.709 9.754 1.00 96.94 113 VAL A C 1
ATOM 884 O O . VAL A 1 113 ? -12.242 3.166 10.645 1.00 96.94 113 VAL A O 1
ATOM 887 N N . ILE A 1 114 ? -10.972 4.883 9.941 1.00 97.12 114 ILE A N 1
ATOM 888 C CA . ILE A 1 114 ? -11.064 5.631 11.207 1.00 97.12 114 ILE A CA 1
ATOM 889 C C . ILE A 1 114 ? -12.521 6.008 11.497 1.00 97.12 114 ILE A C 1
ATOM 891 O O . ILE A 1 114 ? -13.001 5.828 12.618 1.00 97.12 114 ILE A O 1
ATOM 895 N N . TRP A 1 115 ? -13.251 6.485 10.488 1.00 97.81 115 TRP A N 1
ATOM 896 C CA . TRP A 1 115 ? -14.670 6.791 10.614 1.00 97.81 115 TRP A CA 1
ATOM 897 C C . TRP A 1 115 ? -15.494 5.544 10.948 1.00 97.81 115 TRP A C 1
ATOM 899 O O . TRP A 1 115 ? -16.321 5.595 11.857 1.00 97.81 115 TRP A O 1
ATOM 909 N N . LEU A 1 116 ? -15.258 4.408 10.286 1.00 97.62 116 LEU A N 1
ATOM 910 C CA . LEU A 1 116 ? -15.939 3.151 10.602 1.00 97.62 116 LEU A CA 1
ATOM 911 C C . LEU A 1 116 ? -15.708 2.753 12.061 1.00 97.62 116 LEU A C 1
ATOM 913 O O . LEU A 1 116 ? -16.685 2.491 12.765 1.00 97.62 116 LEU A O 1
ATOM 917 N N . ALA A 1 117 ? -14.456 2.793 12.521 1.00 96.31 117 ALA A N 1
ATOM 918 C CA . ALA A 1 117 ? -14.078 2.451 13.888 1.00 96.31 117 ALA A CA 1
ATOM 919 C C . ALA A 1 117 ? -14.702 3.391 14.937 1.00 96.31 117 ALA A C 1
ATOM 921 O O . ALA A 1 117 ? -15.178 2.922 15.969 1.00 96.31 117 ALA A O 1
ATOM 922 N N . ALA A 1 118 ? -14.737 4.702 14.675 1.00 97.12 118 ALA A N 1
ATOM 923 C CA . ALA A 1 118 ? -15.279 5.701 15.603 1.00 97.12 118 ALA A CA 1
ATOM 924 C C . ALA A 1 118 ? -16.814 5.833 15.551 1.00 97.12 118 ALA A C 1
ATOM 926 O O . ALA A 1 118 ? -17.440 6.330 16.490 1.00 97.12 118 ALA A O 1
ATOM 927 N N . SER A 1 119 ? -17.439 5.430 14.445 1.00 97.56 119 SER A N 1
ATOM 928 C CA . SER A 1 119 ? -18.885 5.536 14.247 1.00 97.56 119 SER A CA 1
ATOM 929 C C . SER A 1 119 ? -19.663 4.417 14.952 1.00 97.56 119 SER A C 1
ATOM 931 O O . SER A 1 119 ? -19.120 3.485 15.543 1.00 97.56 119 SER A O 1
ATOM 933 N N . ARG A 1 120 ? -20.997 4.456 14.825 1.00 95.00 120 ARG A N 1
ATOM 934 C CA . ARG A 1 120 ? -21.876 3.380 15.307 1.00 95.00 120 ARG A CA 1
ATOM 935 C C . ARG A 1 120 ? -21.564 2.012 14.690 1.00 95.00 120 ARG A C 1
ATOM 937 O O . ARG A 1 120 ? -21.918 1.014 15.311 1.00 95.00 120 ARG A O 1
ATOM 944 N N . TYR A 1 121 ? -20.950 1.978 13.506 1.00 95.56 121 TYR A N 1
ATOM 945 C CA . TYR A 1 121 ? -20.671 0.746 12.772 1.00 95.56 121 TYR A CA 1
ATOM 946 C C . TYR A 1 121 ? -19.523 -0.055 13.397 1.00 95.56 121 TYR A C 1
ATOM 948 O O . TYR A 1 121 ? -19.580 -1.277 13.379 1.00 95.56 121 TYR A O 1
ATOM 956 N N . GLY A 1 122 ? -18.559 0.594 14.061 1.00 92.69 122 GLY A N 1
ATOM 957 C CA . GLY A 1 122 ? -17.472 -0.088 14.778 1.00 92.69 122 GLY A CA 1
ATOM 958 C C . GLY A 1 122 ? -17.927 -0.917 15.986 1.00 92.69 122 GLY A C 1
ATOM 959 O O . GLY A 1 122 ? -17.163 -1.721 16.508 1.00 92.69 122 GLY A O 1
ATOM 960 N N . ARG A 1 123 ? -19.184 -0.757 16.429 1.00 91.94 123 ARG A N 1
ATOM 961 C CA . ARG A 1 123 ? -19.791 -1.574 17.497 1.00 91.94 123 ARG A CA 1
ATOM 962 C C . ARG A 1 123 ? -20.414 -2.874 16.985 1.00 91.94 123 ARG A C 1
ATOM 964 O O . ARG A 1 123 ? -20.840 -3.690 17.799 1.00 91.94 123 ARG A O 1
ATOM 971 N N . ILE A 1 124 ? -20.514 -3.045 15.668 1.00 92.69 124 ILE A N 1
ATOM 972 C CA . ILE A 1 124 ? -21.096 -4.239 15.054 1.00 92.69 124 ILE A CA 1
ATOM 973 C C . ILE A 1 124 ? -20.072 -5.372 15.142 1.00 92.69 124 ILE A C 1
ATOM 975 O O . ILE A 1 124 ? -18.933 -5.222 14.701 1.00 92.69 124 ILE A O 1
ATOM 979 N N . LYS A 1 125 ? -20.477 -6.508 15.714 1.00 90.62 125 LYS A N 1
ATOM 980 C CA . LYS A 1 125 ? -19.652 -7.719 15.749 1.00 90.62 125 LYS A CA 1
ATOM 981 C C . LYS A 1 125 ? -19.690 -8.410 14.384 1.00 90.62 125 LYS A C 1
ATOM 983 O O . LYS A 1 125 ? -20.745 -8.508 13.768 1.00 90.62 125 LYS A O 1
ATOM 988 N N . LEU A 1 126 ? -18.541 -8.906 13.929 1.00 90.94 126 LEU A N 1
ATOM 989 C CA . LEU A 1 126 ? -18.430 -9.721 12.718 1.00 90.94 126 LEU A CA 1
ATOM 990 C C . LEU A 1 126 ? -18.664 -11.192 13.088 1.00 90.94 126 LEU A C 1
ATOM 992 O O . LEU A 1 126 ? -17.717 -11.903 13.409 1.00 90.94 126 LEU A O 1
ATOM 996 N N . GLY A 1 127 ? -19.927 -11.607 13.119 1.00 90.38 127 GLY A N 1
ATOM 997 C CA . GLY A 1 127 ? -20.359 -12.945 13.533 1.00 90.38 127 GLY A CA 1
ATOM 998 C C . GLY A 1 127 ? -21.823 -12.930 13.967 1.00 90.38 127 GLY A C 1
ATOM 999 O O . GLY A 1 127 ? -22.508 -11.919 13.790 1.00 90.38 127 GLY A O 1
ATOM 1000 N N . ALA A 1 128 ? -22.306 -14.025 14.551 1.00 88.50 128 ALA A N 1
ATOM 1001 C CA . ALA A 1 128 ? -23.616 -14.004 15.208 1.00 88.50 128 ALA A CA 1
ATOM 1002 C C . ALA A 1 128 ? -23.581 -13.134 16.487 1.00 88.50 128 ALA A C 1
ATOM 1004 O O . ALA A 1 128 ? -22.527 -12.962 17.103 1.00 88.50 128 ALA A O 1
ATOM 1005 N N . ASP A 1 129 ? -24.728 -12.598 16.920 1.00 86.06 129 ASP A N 1
ATOM 1006 C CA . ASP A 1 129 ? -24.805 -11.640 18.044 1.00 86.06 129 ASP A CA 1
ATOM 1007 C C . ASP A 1 129 ? -24.183 -12.177 19.354 1.00 86.06 129 ASP A C 1
ATOM 1009 O O . ASP A 1 129 ? -23.505 -11.440 20.093 1.00 86.06 129 ASP A O 1
ATOM 1013 N N . ASP A 1 130 ? -24.349 -13.482 19.587 1.00 87.31 130 ASP A N 1
ATOM 1014 C CA . ASP A 1 130 ? -23.857 -14.224 20.754 1.00 87.31 130 ASP A CA 1
ATOM 1015 C C . ASP A 1 130 ? -22.528 -14.961 20.507 1.00 87.31 130 ASP A C 1
ATOM 1017 O O . ASP A 1 130 ? -22.023 -15.667 21.388 1.00 87.31 130 ASP A O 1
ATOM 1021 N N . GLU A 1 131 ? -21.924 -14.795 19.328 1.00 90.62 131 GLU A N 1
ATOM 1022 C CA . GLU A 1 131 ? -20.655 -15.432 18.996 1.00 90.62 131 GLU A CA 1
ATOM 1023 C C . GLU A 1 131 ? -19.495 -14.777 19.762 1.00 90.62 131 GLU A C 1
ATOM 1025 O O . GLU A 1 131 ? -19.375 -13.550 19.875 1.00 90.62 131 GLU A O 1
ATOM 1030 N N . LYS A 1 132 ? -18.627 -15.620 20.329 1.00 89.81 132 LYS A N 1
ATOM 1031 C CA . LYS A 1 132 ? -17.413 -15.188 21.031 1.00 89.81 132 LYS A CA 1
ATOM 1032 C C . LYS A 1 132 ? -16.222 -15.217 20.068 1.00 89.81 132 LYS A C 1
ATOM 1034 O O . LYS A 1 132 ? -16.189 -16.073 19.189 1.00 89.81 132 LYS A O 1
ATOM 1039 N N . PRO A 1 133 ? -15.204 -14.356 20.259 1.00 93.00 133 PRO A N 1
ATOM 1040 C CA . PRO A 1 133 ? -13.986 -14.412 19.458 1.00 93.00 133 PRO A CA 1
ATOM 1041 C C . PRO A 1 133 ? -13.347 -15.805 19.492 1.00 93.00 133 PRO A C 1
ATOM 1043 O O . PRO A 1 133 ? -13.136 -16.363 20.570 1.00 93.00 133 PRO A O 1
ATOM 1046 N N . GLN A 1 134 ? -13.001 -16.338 18.319 1.00 92.62 134 GLN A N 1
ATOM 1047 C CA . GLN A 1 134 ? -12.364 -17.656 18.190 1.00 92.62 134 GLN A CA 1
ATOM 1048 C C . GLN A 1 134 ? -10.931 -17.671 18.749 1.00 92.62 134 GLN A C 1
ATOM 1050 O O . GLN A 1 134 ? -10.458 -18.691 19.246 1.00 92.62 134 GLN A O 1
ATOM 1055 N N . PHE A 1 135 ? -10.247 -16.522 18.718 1.00 92.81 135 PHE A N 1
ATOM 1056 C CA . PHE A 1 135 ? -8.880 -16.358 19.207 1.00 92.81 135 PHE A CA 1
ATOM 1057 C C . PHE A 1 135 ? -8.816 -15.348 20.350 1.00 92.81 135 PHE A C 1
ATOM 1059 O O . PHE A 1 135 ? -9.551 -14.360 20.383 1.00 92.81 135 PHE A O 1
ATOM 1066 N N . LYS A 1 136 ? -7.877 -15.562 21.279 1.00 96.31 136 LYS A N 1
ATOM 1067 C CA . LYS A 1 136 ? -7.539 -14.565 22.303 1.00 96.31 136 LYS A CA 1
ATOM 1068 C C . LYS A 1 136 ? -7.000 -13.303 21.629 1.00 96.31 136 LYS A C 1
ATOM 1070 O O . LYS A 1 136 ? -6.255 -13.402 20.658 1.00 96.31 136 LYS A O 1
ATOM 1075 N N . THR A 1 137 ? -7.280 -12.133 22.197 1.00 95.62 137 THR A N 1
ATOM 1076 C CA . THR A 1 137 ? -6.877 -10.835 21.627 1.00 95.62 137 THR A CA 1
ATOM 1077 C C . THR A 1 137 ? -5.382 -10.751 21.312 1.00 95.62 137 THR A C 1
ATOM 1079 O O . THR A 1 137 ? -5.013 -10.294 20.239 1.00 95.62 137 THR A O 1
ATOM 1082 N N . VAL A 1 138 ? -4.513 -11.254 22.198 1.00 96.94 138 VAL A N 1
ATOM 1083 C CA . VAL A 1 138 ? -3.054 -11.262 21.968 1.00 96.94 138 VAL A CA 1
ATOM 1084 C C . VAL A 1 138 ? -2.676 -12.149 20.780 1.00 96.94 138 VAL A C 1
ATOM 1086 O O . VAL A 1 138 ? -1.877 -11.744 19.942 1.00 96.94 138 VAL A O 1
ATOM 1089 N N . SER A 1 139 ? -3.277 -13.337 20.675 1.00 95.94 139 SER A N 1
ATOM 1090 C CA . SER A 1 139 ? -3.061 -14.241 19.541 1.00 95.94 139 SER A CA 1
ATOM 1091 C C . SER A 1 139 ? -3.557 -13.622 18.234 1.00 95.94 139 SER A C 1
ATOM 1093 O O . SER A 1 139 ? -2.883 -13.731 17.218 1.00 95.94 139 SER A O 1
ATOM 1095 N N . TRP A 1 140 ? -4.695 -12.925 18.261 1.00 94.88 140 TRP A N 1
ATOM 1096 C CA . TRP A 1 140 ? -5.226 -12.216 17.097 1.00 94.88 140 TRP A CA 1
ATOM 1097 C C . TRP A 1 140 ? -4.313 -11.070 16.636 1.00 94.88 140 TRP A C 1
ATOM 1099 O O . TRP A 1 140 ? -3.993 -10.992 15.452 1.00 94.88 140 TRP A O 1
ATOM 1109 N N . ILE A 1 141 ? -3.811 -10.243 17.562 1.00 93.69 141 ILE A N 1
ATOM 1110 C CA . ILE A 1 141 ? -2.841 -9.179 17.243 1.00 93.69 141 ILE A CA 1
ATOM 1111 C C . ILE A 1 141 ? -1.561 -9.777 16.646 1.00 93.69 141 ILE A C 1
ATOM 1113 O O . ILE A 1 141 ? -1.066 -9.288 15.631 1.00 93.69 141 ILE A O 1
ATOM 1117 N N . ALA A 1 142 ? -1.046 -10.862 17.232 1.00 93.38 142 ALA A N 1
ATOM 1118 C CA . ALA A 1 142 ? 0.138 -11.544 16.717 1.00 93.38 142 ALA A CA 1
ATOM 1119 C C . ALA A 1 142 ? -0.075 -12.086 15.290 1.00 93.38 142 ALA A C 1
ATOM 1121 O O . ALA A 1 142 ? 0.817 -11.958 14.454 1.00 93.38 142 ALA A O 1
ATOM 1122 N N . MET A 1 143 ? -1.259 -12.634 14.983 1.00 93.88 143 MET A N 1
ATOM 1123 C CA . MET A 1 143 ? -1.597 -13.088 13.626 1.00 93.88 143 MET A CA 1
ATOM 1124 C C . MET A 1 143 ? -1.649 -11.935 12.620 1.00 93.88 143 MET A C 1
ATOM 1126 O O . MET A 1 143 ? -1.123 -12.078 11.519 1.00 93.88 143 MET A O 1
ATOM 1130 N N . MET A 1 144 ? -2.220 -10.783 12.989 1.00 92.06 144 MET A N 1
ATOM 1131 C CA . MET A 1 144 ? -2.227 -9.593 12.125 1.00 92.06 144 MET A CA 1
ATOM 1132 C C . MET A 1 144 ? -0.810 -9.097 11.828 1.00 92.06 144 MET A C 1
ATOM 1134 O O . MET A 1 144 ? -0.491 -8.793 10.680 1.00 92.06 144 MET A O 1
ATOM 1138 N N . PHE A 1 145 ? 0.067 -9.095 12.833 1.00 87.44 145 PHE A N 1
ATOM 1139 C CA . PHE A 1 145 ? 1.468 -8.725 12.646 1.00 87.44 145 PHE A CA 1
ATOM 1140 C C . PHE A 1 145 ? 2.213 -9.723 11.748 1.00 87.44 145 PHE A C 1
ATOM 1142 O O . PHE A 1 145 ? 2.930 -9.312 10.840 1.00 87.44 145 PHE A O 1
ATOM 1149 N N . SER A 1 146 ? 1.994 -11.027 11.949 1.00 87.81 146 SER A N 1
ATOM 1150 C CA . SER A 1 146 ? 2.593 -12.079 11.117 1.00 87.81 146 SER A CA 1
ATOM 1151 C C . SER A 1 146 ? 2.123 -12.033 9.664 1.00 87.81 146 SER A C 1
ATOM 1153 O O . SER A 1 146 ? 2.890 -12.398 8.778 1.00 87.81 146 SER A O 1
ATOM 1155 N N . ALA A 1 147 ? 0.875 -11.633 9.414 1.00 86.50 147 ALA A N 1
ATOM 1156 C CA . ALA A 1 147 ? 0.340 -11.506 8.064 1.00 86.50 147 ALA A CA 1
ATOM 1157 C C . ALA A 1 147 ? 0.845 -10.236 7.353 1.00 86.50 147 ALA A C 1
ATOM 1159 O O . ALA A 1 147 ? 1.049 -10.266 6.142 1.00 86.50 147 ALA A O 1
ATOM 1160 N N . GLY A 1 148 ? 1.036 -9.131 8.087 1.00 74.31 148 GLY A N 1
ATOM 1161 C CA . GLY A 1 148 ? 1.356 -7.818 7.512 1.00 74.31 148 GLY A CA 1
ATOM 1162 C C . GLY A 1 148 ? 2.848 -7.478 7.406 1.00 74.31 148 GLY A C 1
ATOM 1163 O O . GLY A 1 148 ? 3.265 -6.830 6.450 1.00 74.31 148 GLY A O 1
ATOM 1164 N N . MET A 1 149 ? 3.682 -7.915 8.353 1.00 79.69 149 MET A N 1
ATOM 1165 C CA . MET A 1 149 ? 5.101 -7.529 8.443 1.00 79.69 149 MET A CA 1
ATOM 1166 C C . MET A 1 149 ? 5.987 -8.469 7.608 1.00 79.69 149 MET A C 1
ATOM 1168 O O . MET A 1 149 ? 6.817 -9.205 8.137 1.00 79.69 149 MET A O 1
ATOM 1172 N N . GLY A 1 150 ? 5.743 -8.521 6.300 1.00 76.56 150 GLY A N 1
ATOM 1173 C CA . GLY A 1 150 ? 6.402 -9.465 5.396 1.00 76.56 150 GLY A CA 1
ATOM 1174 C C . GLY A 1 150 ? 7.834 -9.086 4.990 1.00 76.56 150 GLY A C 1
ATOM 1175 O O . GLY A 1 150 ? 8.532 -8.305 5.637 1.00 76.56 150 GLY A O 1
ATOM 1176 N N . ILE A 1 151 ? 8.247 -9.612 3.830 1.00 85.19 151 ILE A N 1
ATOM 1177 C CA . ILE A 1 151 ? 9.541 -9.344 3.174 1.00 85.19 151 ILE A CA 1
ATOM 1178 C C . ILE A 1 151 ? 9.806 -7.849 2.936 1.00 85.19 151 ILE A C 1
ATOM 1180 O O . ILE A 1 151 ? 10.956 -7.419 2.946 1.00 85.19 151 ILE A O 1
ATOM 1184 N N . GLY A 1 152 ? 8.747 -7.048 2.778 1.00 83.31 152 GLY A N 1
ATOM 1185 C CA . GLY A 1 152 ? 8.837 -5.609 2.539 1.00 83.31 152 GLY A CA 1
ATOM 1186 C C . GLY A 1 152 ? 9.673 -4.882 3.591 1.00 83.31 152 GLY A C 1
ATOM 1187 O O . GLY A 1 152 ? 10.555 -4.114 3.229 1.00 83.31 152 GLY A O 1
ATOM 1188 N N . LEU A 1 153 ? 9.506 -5.205 4.876 1.00 86.69 153 LEU A N 1
ATOM 1189 C CA . LEU A 1 153 ? 10.275 -4.560 5.946 1.00 86.69 153 LEU A CA 1
ATOM 1190 C C . LEU A 1 153 ? 11.727 -5.033 6.013 1.00 86.69 153 LEU A C 1
ATOM 1192 O O . LEU A 1 153 ? 12.595 -4.265 6.419 1.00 86.69 153 LEU A O 1
ATOM 1196 N N . MET A 1 154 ? 12.014 -6.262 5.580 1.00 87.75 154 MET A N 1
ATOM 1197 C CA . MET A 1 154 ? 13.395 -6.739 5.488 1.00 87.75 154 MET A CA 1
ATOM 1198 C C . MET A 1 154 ? 14.178 -6.013 4.390 1.00 87.75 154 MET A C 1
ATOM 1200 O O . MET A 1 154 ? 15.366 -5.759 4.566 1.00 87.75 154 MET A O 1
ATOM 1204 N N . PHE A 1 155 ? 13.524 -5.666 3.277 1.00 87.81 155 PHE A N 1
ATOM 1205 C CA . PHE A 1 155 ? 14.158 -4.953 2.165 1.00 87.81 155 PHE A CA 1
ATOM 1206 C C . PHE A 1 155 ? 14.124 -3.433 2.351 1.00 87.81 155 PHE A C 1
ATOM 1208 O O . PHE A 1 155 ? 15.163 -2.777 2.315 1.00 87.81 155 PHE A O 1
ATOM 1215 N N . PHE A 1 156 ? 12.940 -2.866 2.569 1.00 91.75 156 PHE A N 1
ATOM 1216 C CA . PHE A 1 156 ? 12.723 -1.420 2.582 1.00 91.75 156 PHE A CA 1
ATOM 1217 C C . PHE A 1 156 ? 12.861 -0.787 3.965 1.00 91.75 156 PHE A C 1
ATOM 1219 O O . PHE A 1 156 ? 13.092 0.415 4.043 1.00 91.75 156 PHE A O 1
ATOM 1226 N N . GLY A 1 157 ? 12.831 -1.568 5.052 1.00 90.69 157 GLY A N 1
ATOM 1227 C CA . GLY A 1 157 ? 12.879 -1.024 6.414 1.00 90.69 157 GLY A CA 1
ATOM 1228 C C . GLY A 1 157 ? 14.099 -0.138 6.689 1.00 90.69 157 GLY A C 1
ATOM 1229 O O . GLY A 1 157 ? 13.971 0.885 7.355 1.00 90.69 157 GLY A O 1
ATOM 1230 N N . ALA A 1 158 ? 15.265 -0.489 6.137 1.00 91.00 158 ALA A N 1
ATOM 1231 C CA . ALA A 1 158 ? 16.461 0.358 6.180 1.00 91.00 158 ALA A CA 1
ATOM 1232 C C . ALA A 1 158 ? 16.710 1.108 4.862 1.00 91.00 158 ALA A C 1
ATOM 1234 O O . ALA A 1 158 ? 17.174 2.249 4.883 1.00 91.00 158 ALA A O 1
ATOM 1235 N N . ALA A 1 159 ? 16.413 0.480 3.718 1.00 94.44 159 ALA A N 1
ATOM 1236 C CA . ALA A 1 159 ? 16.746 1.042 2.413 1.00 94.44 159 ALA A CA 1
ATOM 1237 C C . ALA A 1 159 ? 15.957 2.317 2.106 1.00 94.44 159 ALA A C 1
ATOM 1239 O O . ALA A 1 159 ? 16.510 3.261 1.549 1.00 94.44 159 ALA A O 1
ATOM 1240 N N . GLU A 1 160 ? 14.683 2.371 2.484 1.00 93.94 160 GLU A N 1
ATOM 1241 C CA . GLU A 1 160 ? 13.813 3.483 2.125 1.00 93.94 160 GLU A CA 1
ATOM 1242 C C . GLU A 1 160 ? 14.100 4.762 2.931 1.00 93.94 160 GLU A C 1
ATOM 1244 O O . GLU A 1 160 ? 14.329 5.799 2.302 1.00 93.94 160 GLU A O 1
ATOM 1249 N N . PRO A 1 161 ? 14.217 4.736 4.277 1.00 94.69 161 PRO A N 1
ATOM 1250 C CA . PRO A 1 161 ? 14.661 5.914 5.021 1.00 94.69 161 PRO A CA 1
ATOM 1251 C C . PRO A 1 161 ? 16.041 6.406 4.570 1.00 94.69 161 PRO A C 1
ATOM 1253 O O . PRO A 1 161 ? 16.258 7.610 4.447 1.00 94.69 161 PRO A O 1
ATOM 1256 N N . LEU A 1 162 ? 16.974 5.493 4.275 1.00 95.88 162 LEU A N 1
ATOM 1257 C CA . LEU A 1 162 ? 18.290 5.874 3.763 1.00 95.88 162 LEU A CA 1
ATOM 1258 C C . LEU A 1 162 ? 18.184 6.535 2.381 1.00 95.88 162 LEU A C 1
ATOM 1260 O O . LEU A 1 162 ? 18.808 7.569 2.142 1.00 95.88 162 LEU A O 1
ATOM 1264 N N . SER A 1 163 ? 17.350 5.988 1.495 1.00 96.12 163 SER A N 1
ATOM 1265 C CA . SER A 1 163 ? 17.092 6.569 0.178 1.00 96.12 163 SER A CA 1
ATOM 1266 C C . SER A 1 163 ? 16.498 7.971 0.286 1.00 96.12 163 SER A C 1
ATOM 1268 O O . SER A 1 163 ? 16.935 8.860 -0.436 1.00 96.12 163 SER A O 1
ATOM 1270 N N . PHE A 1 164 ? 15.549 8.209 1.193 1.00 96.19 164 PHE A N 1
ATOM 1271 C CA . PHE A 1 164 ? 14.974 9.543 1.398 1.00 96.19 164 PHE A CA 1
ATOM 1272 C C . PHE A 1 164 ? 15.918 10.515 2.111 1.00 96.19 164 PHE A C 1
ATOM 1274 O O . PHE A 1 164 ? 15.727 11.723 2.028 1.00 96.19 164 PHE A O 1
ATOM 1281 N N . PHE A 1 165 ? 16.942 10.026 2.805 1.00 96.62 165 PHE A N 1
ATOM 1282 C CA . PHE A 1 165 ? 17.981 10.890 3.357 1.00 96.62 165 PHE A CA 1
ATOM 1283 C C . PHE A 1 165 ? 18.937 11.389 2.260 1.00 96.62 165 PHE A C 1
ATOM 1285 O O . PHE A 1 165 ? 19.241 12.583 2.199 1.00 96.62 165 PHE A O 1
ATOM 1292 N N . VAL A 1 166 ? 19.364 10.490 1.365 1.00 96.75 166 VAL A N 1
ATOM 1293 C CA . VAL A 1 166 ? 20.282 10.799 0.250 1.00 96.75 166 VAL A CA 1
ATOM 1294 C C . VAL A 1 166 ? 19.563 11.515 -0.895 1.00 96.75 166 VAL A C 1
ATOM 1296 O O . VAL A 1 166 ? 20.111 12.408 -1.530 1.00 96.75 166 VAL A O 1
ATOM 1299 N N . THR A 1 167 ? 18.317 11.147 -1.180 1.00 95.81 167 THR A N 1
ATOM 1300 C CA . THR A 1 167 ? 17.472 11.771 -2.207 1.00 95.81 167 THR A CA 1
ATOM 1301 C C . THR A 1 167 ? 16.119 12.133 -1.592 1.00 95.81 167 THR A C 1
ATOM 1303 O O . THR A 1 167 ? 15.143 11.396 -1.758 1.00 95.81 167 THR A O 1
ATOM 1306 N N . PRO A 1 168 ? 16.046 13.252 -0.846 1.00 93.00 168 PRO A N 1
ATOM 1307 C CA . PRO A 1 168 ? 14.811 13.675 -0.204 1.00 93.00 168 PRO A CA 1
ATOM 1308 C C . PRO A 1 168 ? 13.680 13.915 -1.201 1.00 93.00 168 PRO A C 1
ATOM 1310 O O . PRO A 1 168 ? 13.941 14.314 -2.342 1.00 93.00 168 PRO A O 1
ATOM 1313 N N . PRO A 1 169 ? 12.415 13.737 -0.772 1.00 90.44 169 PRO A N 1
ATOM 1314 C CA . PRO A 1 169 ? 11.268 14.067 -1.601 1.00 90.44 169 PRO A CA 1
ATOM 1315 C C . PRO A 1 169 ? 11.365 15.503 -2.146 1.00 90.44 169 PRO A C 1
ATOM 1317 O O . PRO A 1 169 ? 11.788 16.411 -1.417 1.00 90.44 169 PRO A O 1
ATOM 1320 N N . PRO A 1 170 ? 10.970 15.748 -3.406 1.00 89.44 170 PRO A N 1
ATOM 1321 C CA . PRO A 1 170 ? 11.106 17.060 -4.028 1.00 89.44 170 PRO A CA 1
ATOM 1322 C C . PRO A 1 170 ? 10.472 18.179 -3.192 1.00 89.44 170 PRO A C 1
ATOM 1324 O O . PRO A 1 170 ? 9.353 18.048 -2.704 1.00 89.44 170 PRO A O 1
ATOM 1327 N N . GLY A 1 171 ? 11.187 19.295 -3.041 1.00 90.19 171 GLY A N 1
ATOM 1328 C CA . GLY A 1 171 ? 10.680 20.480 -2.340 1.00 90.19 171 GLY A CA 1
ATOM 1329 C C . GLY A 1 171 ? 10.657 20.385 -0.811 1.00 90.19 171 GLY A C 1
ATOM 1330 O O . GLY A 1 171 ? 10.036 21.236 -0.181 1.00 90.19 171 GLY A O 1
ATOM 1331 N N . THR A 1 172 ? 11.320 19.390 -0.207 1.00 92.44 172 THR A N 1
ATOM 1332 C CA . THR A 1 172 ? 11.335 19.217 1.257 1.00 92.44 172 THR A CA 1
ATOM 1333 C C . THR A 1 172 ? 12.621 19.723 1.919 1.00 92.44 172 THR A C 1
ATOM 1335 O O . THR A 1 172 ? 12.596 20.731 2.621 1.00 92.44 172 THR A O 1
ATOM 1338 N N . THR A 1 173 ? 13.755 19.048 1.717 1.00 94.00 173 THR A N 1
ATOM 1339 C CA . THR A 1 173 ? 15.032 19.330 2.400 1.00 94.00 173 THR A CA 1
ATOM 1340 C C . THR A 1 173 ? 16.228 19.103 1.483 1.00 94.00 173 THR A C 1
ATOM 1342 O O . THR A 1 173 ? 16.134 18.360 0.509 1.00 94.00 173 THR A O 1
ATOM 1345 N N . GLN A 1 174 ? 17.376 19.705 1.812 1.00 94.25 174 GLN A N 1
ATOM 1346 C CA . GLN A 1 174 ? 18.626 19.399 1.114 1.00 94.25 174 GLN A CA 1
ATOM 1347 C C . GLN A 1 174 ? 19.076 17.957 1.414 1.00 94.25 174 GLN A C 1
ATOM 1349 O O . GLN A 1 174 ? 18.962 17.540 2.574 1.00 94.25 174 GLN A O 1
ATOM 1354 N N . PRO A 1 175 ? 19.595 17.225 0.409 1.00 95.06 175 PRO A N 1
ATOM 1355 C CA . PRO A 1 175 ? 20.214 15.914 0.593 1.00 95.06 175 PRO A CA 1
ATOM 1356 C C . PRO A 1 175 ? 21.204 15.879 1.754 1.00 95.06 175 PRO A C 1
ATOM 1358 O O . PRO A 1 175 ? 21.949 16.836 1.957 1.00 95.06 175 PRO A O 1
ATOM 1361 N N . GLU A 1 176 ? 21.192 14.780 2.507 1.00 94.62 176 GLU A N 1
ATOM 1362 C CA . GLU A 1 176 ? 22.164 14.462 3.564 1.00 94.62 176 GLU A CA 1
ATOM 1363 C C . GLU A 1 176 ? 22.288 15.497 4.703 1.00 94.62 176 GLU A C 1
ATOM 1365 O O . GLU A 1 176 ? 23.219 15.465 5.508 1.00 94.62 176 GLU A O 1
ATOM 1370 N N . SER A 1 177 ? 21.331 16.417 4.812 1.00 95.06 177 SER A N 1
ATOM 1371 C CA . SER A 1 177 ? 21.291 17.417 5.879 1.00 95.06 177 SER A CA 1
ATOM 1372 C C . SER A 1 177 ? 20.680 16.861 7.168 1.00 95.06 177 SER A C 1
ATOM 1374 O O . SER A 1 177 ? 19.882 15.924 7.150 1.00 95.06 177 SER A O 1
ATOM 1376 N N . GLU A 1 178 ? 20.959 17.496 8.308 1.00 93.12 178 GLU A N 1
ATOM 1377 C CA . GLU A 1 178 ? 20.327 17.127 9.585 1.00 93.12 178 GLU A CA 1
ATOM 1378 C C . GLU A 1 178 ? 18.787 17.191 9.508 1.00 93.12 178 GLU A C 1
ATOM 1380 O O . GLU A 1 178 ? 18.083 16.336 10.050 1.00 93.12 178 GLU A O 1
ATOM 1385 N N . ALA A 1 179 ? 18.250 18.161 8.761 1.00 92.94 179 ALA A N 1
ATOM 1386 C CA . ALA A 1 179 ? 16.815 18.280 8.519 1.00 92.94 179 ALA A CA 1
ATOM 1387 C C . ALA A 1 179 ? 16.250 17.104 7.697 1.00 92.94 179 ALA A C 1
ATOM 1389 O O . ALA A 1 179 ? 15.122 16.673 7.953 1.00 92.94 179 ALA A O 1
ATOM 1390 N N . ALA A 1 180 ? 17.027 16.550 6.757 1.00 94.50 180 ALA A N 1
ATOM 1391 C CA . ALA A 1 180 ? 16.603 15.433 5.914 1.00 94.50 180 ALA A CA 1
ATOM 1392 C C . ALA A 1 180 ? 16.351 14.147 6.709 1.00 94.50 180 ALA A C 1
ATOM 1394 O O . ALA A 1 180 ? 15.487 13.368 6.322 1.00 94.50 180 ALA A O 1
ATOM 1395 N N . ILE A 1 181 ? 17.017 13.949 7.854 1.00 94.94 181 ILE A N 1
ATOM 1396 C CA . ILE A 1 181 ? 16.793 12.779 8.723 1.00 94.94 181 ILE A CA 1
ATOM 1397 C C . ILE A 1 181 ? 15.322 12.702 9.150 1.00 94.94 181 ILE A C 1
ATOM 1399 O O . ILE A 1 181 ? 14.687 11.649 9.068 1.00 94.94 181 ILE A O 1
ATOM 1403 N N . ARG A 1 182 ? 14.756 13.835 9.584 1.00 93.88 182 ARG A N 1
ATOM 1404 C CA . ARG A 1 182 ? 13.360 13.898 10.041 1.00 93.88 182 ARG A CA 1
ATOM 1405 C C . ARG A 1 182 ? 12.391 13.662 8.890 1.00 93.88 182 ARG A C 1
ATOM 1407 O O . ARG A 1 182 ? 11.452 12.885 9.045 1.00 93.88 182 ARG A O 1
ATOM 1414 N N . THR A 1 183 ? 12.633 14.298 7.747 1.00 95.06 183 THR A N 1
ATOM 1415 C CA . THR A 1 183 ? 11.806 14.140 6.543 1.00 95.06 183 THR A CA 1
ATOM 1416 C C . THR A 1 183 ? 11.829 12.704 6.030 1.00 95.06 183 THR A C 1
ATOM 1418 O O . THR A 1 183 ? 10.779 12.153 5.709 1.00 95.06 183 THR A O 1
ATOM 1421 N N . ALA A 1 184 ? 13.002 12.073 6.005 1.00 96.19 184 ALA A N 1
ATOM 1422 C CA . ALA A 1 184 ? 13.176 10.701 5.556 1.00 96.19 184 ALA A CA 1
ATOM 1423 C C . ALA A 1 184 ? 12.387 9.711 6.419 1.00 96.19 184 ALA A C 1
ATOM 1425 O O . ALA A 1 184 ? 11.598 8.923 5.896 1.00 96.19 184 ALA A O 1
ATOM 1426 N N . MET A 1 185 ? 12.525 9.811 7.746 1.00 95.44 185 MET A N 1
ATOM 1427 C CA . MET A 1 185 ? 11.766 8.973 8.677 1.00 95.44 185 MET A CA 1
ATOM 1428 C C . MET A 1 185 ? 10.260 9.233 8.582 1.00 95.44 185 MET A C 1
ATOM 1430 O O . MET A 1 185 ? 9.483 8.284 8.571 1.00 95.44 185 MET A O 1
ATOM 1434 N N . ALA A 1 186 ? 9.835 10.496 8.476 1.00 94.50 186 ALA A N 1
ATOM 1435 C CA . ALA A 1 186 ? 8.420 10.835 8.323 1.00 94.50 186 ALA A CA 1
ATOM 1436 C C . ALA A 1 186 ? 7.825 10.269 7.024 1.00 94.50 186 ALA A C 1
ATOM 1438 O O . ALA A 1 186 ? 6.706 9.766 7.039 1.00 94.50 186 ALA A O 1
ATOM 1439 N N . THR A 1 187 ? 8.582 10.305 5.925 1.00 94.69 187 THR A N 1
ATOM 1440 C CA . THR A 1 187 ? 8.144 9.782 4.622 1.00 94.69 187 THR A CA 1
ATOM 1441 C C . THR A 1 187 ? 8.043 8.257 4.647 1.00 94.69 187 THR A C 1
ATOM 1443 O O . THR A 1 187 ? 7.017 7.710 4.259 1.00 94.69 187 THR A O 1
ATOM 1446 N N . ALA A 1 188 ? 9.040 7.562 5.199 1.00 94.38 188 ALA A N 1
ATOM 1447 C CA . ALA A 1 188 ? 8.966 6.109 5.359 1.00 94.38 188 ALA A CA 1
ATOM 1448 C C . ALA A 1 188 ? 7.807 5.692 6.286 1.00 94.38 188 ALA A C 1
ATOM 1450 O O . ALA A 1 188 ? 7.076 4.751 5.995 1.00 94.38 188 ALA A O 1
ATOM 1451 N N . MET A 1 189 ? 7.570 6.421 7.382 1.00 93.12 189 MET A N 1
ATOM 1452 C CA . MET A 1 189 ? 6.411 6.176 8.253 1.00 93.12 189 MET A CA 1
ATOM 1453 C C . MET A 1 189 ? 5.077 6.496 7.580 1.00 93.12 189 MET A C 1
ATOM 1455 O O . MET A 1 189 ? 4.068 5.886 7.925 1.00 93.12 189 MET A O 1
ATOM 1459 N N . PHE A 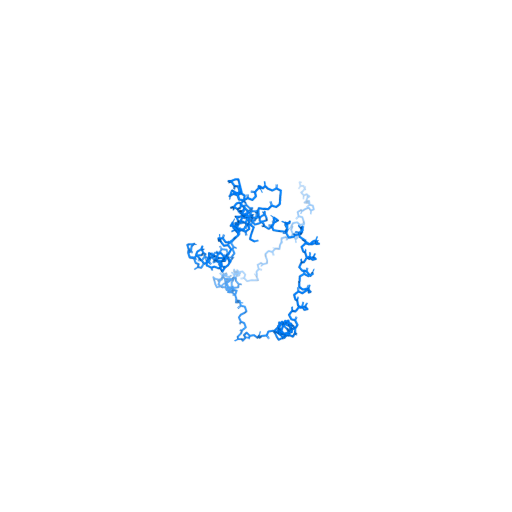1 190 ? 5.046 7.431 6.630 1.00 93.06 190 PHE A N 1
ATOM 1460 C CA . PHE A 1 190 ? 3.851 7.674 5.834 1.00 93.06 190 PHE A CA 1
ATOM 1461 C C . PHE A 1 190 ? 3.505 6.447 4.981 1.00 93.06 190 PHE A C 1
ATOM 1463 O O . PHE A 1 190 ? 2.344 6.058 5.006 1.00 93.06 190 PHE A O 1
ATOM 1470 N N . HIS A 1 191 ? 4.492 5.803 4.341 1.00 92.19 191 HIS A N 1
ATOM 1471 C CA . HIS A 1 191 ? 4.297 4.606 3.502 1.00 92.19 191 HIS A CA 1
ATOM 1472 C C . HIS A 1 191 ? 4.100 3.288 4.268 1.00 92.19 191 HIS A C 1
ATOM 1474 O O . HIS A 1 191 ? 3.515 2.359 3.731 1.00 92.19 191 HIS A O 1
ATOM 1480 N N . TRP A 1 192 ? 4.599 3.164 5.502 1.00 90.75 192 TRP A N 1
ATOM 1481 C CA . TRP A 1 192 ? 4.500 1.912 6.282 1.00 90.75 192 TRP A CA 1
ATOM 1482 C C . TRP A 1 192 ? 3.632 2.033 7.540 1.00 90.75 192 TRP A C 1
ATOM 1484 O O . TRP A 1 192 ? 3.589 1.120 8.365 1.00 90.75 192 TRP A O 1
ATOM 1494 N N . GLY A 1 193 ? 2.976 3.179 7.726 1.00 90.12 193 GLY A N 1
ATOM 1495 C CA . GLY A 1 193 ? 2.146 3.478 8.888 1.00 90.12 193 GLY A CA 1
ATOM 1496 C C . GLY A 1 193 ? 0.665 3.248 8.612 1.00 90.12 193 GLY A C 1
ATOM 1497 O O . GLY A 1 193 ? 0.199 2.120 8.490 1.00 90.12 193 GLY A O 1
ATOM 1498 N N . LEU A 1 194 ? -0.102 4.340 8.568 1.00 91.62 194 LEU A N 1
ATOM 1499 C CA . LEU A 1 194 ? -1.546 4.277 8.313 1.00 91.62 194 LEU A CA 1
ATOM 1500 C C . LEU A 1 194 ? -1.889 4.133 6.827 1.00 91.62 194 LEU A C 1
ATOM 1502 O O . LEU A 1 194 ? -2.940 3.578 6.522 1.00 91.62 194 LEU A O 1
ATOM 1506 N N . HIS A 1 195 ? -1.036 4.639 5.932 1.00 90.19 195 HIS A N 1
ATOM 1507 C CA . HIS A 1 195 ? -1.188 4.523 4.481 1.00 90.19 195 HIS A CA 1
ATOM 1508 C C . HIS A 1 195 ? -0.167 3.497 3.962 1.00 90.19 195 HIS A C 1
ATOM 1510 O O . HIS A 1 195 ? 0.957 3.896 3.673 1.00 90.19 195 HIS A O 1
ATOM 1516 N N . PRO A 1 196 ? -0.508 2.198 3.920 1.00 82.12 196 PRO A N 1
ATOM 1517 C CA . PRO A 1 196 ? 0.339 1.180 3.304 1.00 82.12 196 PRO A CA 1
ATOM 1518 C C . PRO A 1 196 ? 0.309 1.229 1.769 1.00 82.12 196 PRO A C 1
ATOM 1520 O O . PRO A 1 196 ? -0.621 1.854 1.201 1.00 82.12 196 PRO A O 1
#

Radius of gyration: 34.03 Å; chains: 1; bounding box: 106×53×53 Å

InterPro domains:
  IPR000060 BCCT transporter family [PF02028] (61-196)
  IPR000060 BCCT transporter family [PTHR30047] (53-196)

Sequence (196 aa):
MTSTRTSAERLLDRLVPKRRSGPDGTRPPRRDHSDHRLLEARFTGSVDLYEPEHPKIDRLVFGVTAVLAVGFVVWGIVSTDGLASISGSAQSWVIEKTGWLFVLAASFFVIFVIWLAASRYGRIKLGADDEKPQFKTVSWIAMMFSAGMGIGLMFFGAAEPLSFFVTPPPGTTQPESEAAIRTAMATAMFHWGLHP

Foldseek 3Di:
DDDDDDPVVVVVVVPDPDPDDPPPNDDPPDPDCVVVVVVVVVVPPPPPVCPPPDDDDPCVVCVVVVCVVVVLVVCCVVDVPVCVVVVVVVVVCCCVPPVVVLVVVLVCVLVVVVCCCPDPNVPDDPDPPPDDDPDDPVVVVVVVCVVQVDCCCVPCVPVQLLCCQQVNDPPQDDHVDPSSNVRSVVVVCCVNPSRD

Secondary structure (DSSP, 8-state):
------TTHHHHHHHS------TT-PPPP---THHHHHHHHHH---------SS----HHHH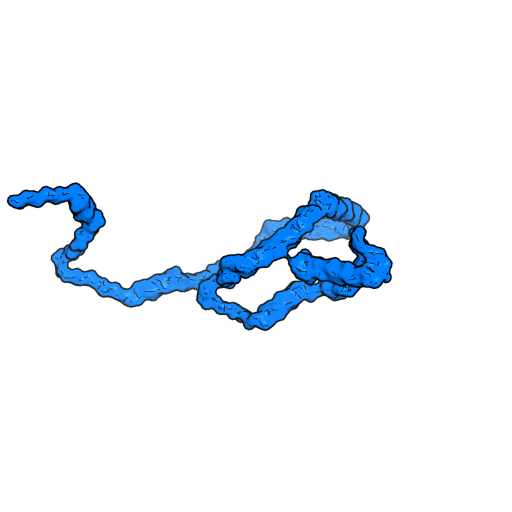HHHHHHHHHHHHHHHH-HHHHHHHHHHHHHHHHHHHHHHHHHHHHHHHHHHHHHHHSGGGG--SS-TTPPPSS-HHHHHHHHHHHHS-HHHHHHHHHHHHHHHHSPPTTT--TT-HHHHHHHHHHHHHHHTT--